Protein AF-A0A7W2EBP7-F1 (afdb_monomer)

Radius of gyration: 32.34 Å; Cα contacts (8 Å, |Δi|>4): 470; chains: 1; bounding box: 89×53×79 Å

Foldseek 3Di:
DCQVVPDDPCQLPPQPVFQNRPDDFDDDDDPQDDPVRLLVVQVVVCVGRVHGDDSVVDDDDDDDDLVRLLVVLCVVLNADDEDDADALVLLLVLLVQLVPDPPPDDSLVSLLQSCCCRVLVHDDPDDLSSSSNSCSRYLQNVQQVQLVPDDAALDDDPPDPGHHSLRSRDDPVSCVSNDSVSSSSSVVSVLSNQQVSLVVLCVVPPPVSVSGDHDDDDDDDDDLQQKKAWQFAWPVRDGIDGVPVPPPDDPTPTQIAGKDADPPPRFIFGKWFDDPPDQAIDRDNVVSVVCVPPPVPTIWTWTACQVVVVVCVVVVHDQQVPQDPVNFKGWWKQQQVRRHIGNDDDDPVCVVRSRIGITITTDD

pLDDT: mean 87.57, std 9.81, range [51.44, 98.38]

Secondary structure (DSSP, 8-state):
-GGGTTSPTTSSGGGTTSTTTT-------SS--SGGGHHHHHHHHHHHHSSPPPGGG--------HHHHHHHHHHHH---PPPPPP-HHHHHHHHHHHHT--S---HHHHHHHHIIIIIS-PPTT--HHHHHHHHHH-HHHHHHHHHTTS---SSPPTT--PPPHHHHHS-HHHHHHH-HHHHHHHHHHHHHHHHHHHHHHHHHHGGGGGGSPP---------GGGEEEESSPPTT---EEEGGG---SS-----EEEEEE-TTT--EEEEEEEPTTSSPEE--HHHHHHHHHH-TTSEEEEEE-HHHHHHHHHHT--GGGGS-TTS-EEEEEEETTTTEEESSPPPHHHHHTTSEEEEEEE--

Structure (mmCIF, N/CA/C/O backbone):
data_AF-A0A7W2EBP7-F1
#
_entry.id   AF-A0A7W2EBP7-F1
#
loop_
_atom_site.group_PDB
_atom_site.id
_atom_site.type_symbol
_atom_site.label_atom_id
_atom_site.label_alt_id
_atom_site.label_comp_id
_atom_site.label_asym_id
_atom_site.label_entity_id
_atom_site.label_seq_id
_atom_site.pdbx_PDB_ins_code
_atom_site.Cartn_x
_atom_site.Cartn_y
_atom_site.Cartn_z
_atom_site.occupancy
_atom_site.B_iso_or_equiv
_atom_site.auth_seq_id
_atom_site.auth_comp_id
_atom_site.auth_asym_id
_atom_site.auth_atom_id
_atom_site.pdbx_PDB_model_num
ATOM 1 N N . MET A 1 1 ? -39.316 26.696 -12.195 1.00 57.69 1 MET A N 1
ATOM 2 C CA . MET A 1 1 ? -38.253 25.700 -12.455 1.00 57.69 1 MET A CA 1
ATOM 3 C C . MET A 1 1 ? -38.598 24.991 -13.765 1.00 57.69 1 MET A C 1
ATOM 5 O O . MET A 1 1 ? -39.576 24.255 -13.795 1.00 57.69 1 MET A O 1
ATOM 9 N N . LYS A 1 2 ? -37.880 25.285 -14.861 1.00 60.81 2 LYS A N 1
ATOM 10 C CA . LYS A 1 2 ? -38.261 24.925 -16.251 1.00 60.81 2 LYS A CA 1
ATOM 11 C C . LYS A 1 2 ? -38.469 23.422 -16.504 1.00 60.81 2 LYS A C 1
ATOM 13 O O . LYS A 1 2 ? -39.174 23.045 -17.428 1.00 60.81 2 LYS A O 1
ATOM 18 N N . LEU A 1 3 ? -37.898 22.555 -15.667 1.00 64.94 3 LEU A N 1
ATOM 19 C CA . LEU A 1 3 ? -38.011 21.099 -15.799 1.00 64.94 3 LEU A CA 1
ATOM 20 C C . LEU A 1 3 ? -39.445 20.560 -15.681 1.00 64.94 3 LEU A C 1
ATOM 22 O O . LEU A 1 3 ? -39.726 19.545 -16.308 1.00 64.94 3 LEU A O 1
ATOM 26 N N . LYS A 1 4 ? -40.344 21.216 -14.926 1.00 71.81 4 LYS A N 1
ATOM 27 C CA . LYS A 1 4 ? -41.752 20.785 -14.790 1.00 71.81 4 LYS A CA 1
ATOM 28 C C . LYS A 1 4 ? -42.586 21.060 -16.043 1.00 71.81 4 LYS A C 1
ATOM 30 O O . LYS A 1 4 ? -43.495 20.297 -16.340 1.00 71.81 4 LYS A O 1
ATOM 35 N N . GLU A 1 5 ? -42.266 22.128 -16.771 1.00 73.88 5 GLU A N 1
ATOM 36 C CA . GLU A 1 5 ? -43.008 22.584 -17.959 1.00 73.88 5 GLU A CA 1
ATOM 37 C C . GLU A 1 5 ? -42.828 21.647 -19.163 1.00 73.88 5 GLU A C 1
ATOM 39 O O . GLU A 1 5 ? -43.633 21.667 -20.088 1.00 73.88 5 GLU A O 1
ATOM 44 N N . HIS A 1 6 ? -41.793 20.803 -19.141 1.00 78.19 6 HIS A N 1
ATOM 45 C CA . HIS A 1 6 ? -41.484 19.840 -20.200 1.00 78.19 6 HIS A CA 1
ATOM 46 C C . HIS A 1 6 ? -41.909 18.399 -19.869 1.00 78.19 6 HIS A C 1
ATOM 48 O O . HIS A 1 6 ? -41.569 17.484 -20.617 1.00 78.19 6 HIS A O 1
ATOM 54 N N . GLN A 1 7 ? -42.622 18.173 -18.758 1.00 77.12 7 GLN A N 1
ATOM 55 C CA . GLN A 1 7 ? -43.068 16.831 -18.367 1.00 77.12 7 GLN A CA 1
ATOM 56 C C . GLN A 1 7 ? -44.442 16.487 -18.969 1.00 77.12 7 GLN A C 1
ATOM 58 O O . GLN A 1 7 ? -45.288 17.375 -19.089 1.00 77.12 7 GLN A O 1
ATOM 63 N N . PRO A 1 8 ? -44.706 15.209 -19.305 1.00 82.12 8 PRO A N 1
ATOM 64 C CA . PRO A 1 8 ? -46.024 14.758 -19.754 1.00 82.12 8 PRO A CA 1
ATOM 65 C C . PRO A 1 8 ? -47.133 15.034 -18.727 1.00 82.12 8 PRO A C 1
ATOM 67 O O . PRO A 1 8 ? -46.899 15.038 -17.515 1.00 82.12 8 PRO A O 1
ATOM 70 N N . GLU A 1 9 ? -48.367 15.197 -19.204 1.00 80.00 9 GLU A N 1
ATOM 71 C CA . GLU A 1 9 ? -49.539 15.348 -18.338 1.00 80.00 9 GLU A CA 1
ATOM 72 C C . GLU A 1 9 ? -49.688 14.132 -17.402 1.00 80.00 9 GLU A C 1
ATOM 74 O O . GLU A 1 9 ? -49.539 12.983 -17.814 1.00 80.00 9 GLU A O 1
ATOM 79 N N . GLY A 1 10 ? -49.919 14.383 -16.109 1.00 78.19 10 GLY A N 1
ATOM 80 C CA . GLY A 1 10 ? -50.010 13.337 -15.082 1.00 78.19 10 GLY A CA 1
ATOM 81 C C . GLY A 1 10 ? -48.669 12.794 -14.564 1.00 78.19 10 GLY A C 1
ATOM 82 O O . GLY A 1 10 ? -48.667 12.060 -13.576 1.00 78.19 10 GLY A O 1
ATOM 83 N N . PHE A 1 11 ? -47.527 13.188 -15.143 1.00 79.06 11 PHE A N 1
ATOM 84 C CA . PHE A 1 11 ? -46.209 12.685 -14.732 1.00 79.06 11 PHE A CA 1
ATOM 85 C C . PHE A 1 11 ? -45.852 13.029 -13.281 1.00 79.06 11 PHE A C 1
ATOM 87 O O . PHE A 1 11 ? -45.251 12.216 -12.591 1.00 79.06 11 PHE A O 1
ATOM 94 N N . LEU A 1 12 ? -46.225 14.209 -12.779 1.00 79.69 12 LEU A N 1
ATOM 95 C CA . LEU A 1 12 ? -45.849 14.637 -11.425 1.00 79.69 12 LEU A CA 1
ATOM 96 C C . LEU A 1 12 ? -46.583 13.848 -10.324 1.00 79.69 12 LEU A C 1
ATOM 98 O O . LEU A 1 12 ? -45.976 13.528 -9.303 1.00 79.69 12 LEU A O 1
ATOM 102 N N . GLY A 1 13 ? -47.848 13.471 -10.547 1.00 85.12 13 GLY A N 1
ATOM 103 C CA . GLY A 1 13 ? -48.671 12.732 -9.581 1.00 85.12 13 GLY A CA 1
ATOM 104 C C . GLY A 1 13 ? -48.659 13.355 -8.179 1.00 85.12 13 GLY A C 1
ATOM 105 O O . GLY A 1 13 ? -48.837 14.561 -8.027 1.00 85.12 13 GLY A O 1
ATOM 106 N N . GLU A 1 14 ? -48.404 12.528 -7.163 1.00 86.19 14 GLU A N 1
ATOM 107 C CA . GLU A 1 14 ? -48.301 12.941 -5.753 1.00 86.19 14 GLU A CA 1
ATOM 108 C C . GLU A 1 14 ? -47.118 13.879 -5.448 1.00 86.19 14 GLU A C 1
ATOM 110 O O . GLU A 1 14 ? -47.129 14.573 -4.439 1.00 86.19 14 GLU A O 1
ATOM 115 N N . TYR A 1 15 ? -46.129 13.972 -6.342 1.00 83.31 15 TYR A N 1
ATOM 116 C CA . TYR A 1 15 ? -44.916 14.771 -6.146 1.00 83.31 15 TYR A CA 1
ATOM 117 C C . TYR A 1 15 ? -45.018 16.182 -6.741 1.00 83.31 15 TYR A C 1
ATOM 119 O O . TYR A 1 15 ? -44.012 16.878 -6.878 1.00 83.31 15 TYR A O 1
ATOM 127 N N . ALA A 1 16 ? -46.215 16.633 -7.131 1.00 81.44 16 ALA A N 1
ATOM 128 C CA . ALA A 1 16 ? -46.415 17.946 -7.751 1.00 81.44 16 ALA A CA 1
ATOM 129 C C . ALA A 1 16 ? -45.916 19.118 -6.881 1.00 81.44 16 ALA A C 1
ATOM 131 O O . ALA A 1 16 ? -45.430 20.120 -7.425 1.00 81.44 16 ALA A O 1
ATOM 132 N N . SER A 1 17 ? -45.983 18.968 -5.553 1.00 83.19 17 SER A N 1
ATOM 133 C CA . SER A 1 17 ? -45.482 19.929 -4.563 1.00 83.19 17 SER A CA 1
ATOM 134 C C . SER A 1 17 ? -43.957 20.009 -4.493 1.00 83.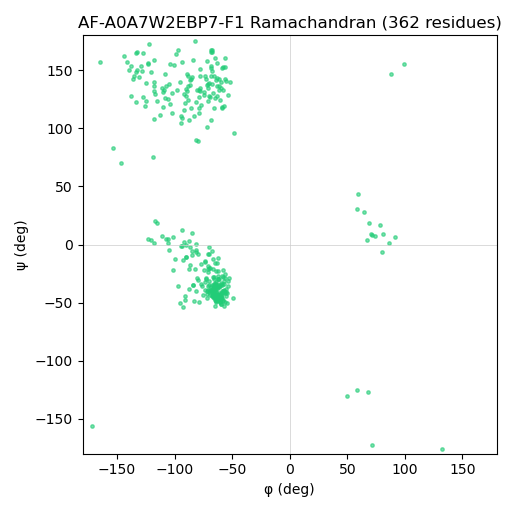19 17 SER A C 1
ATOM 136 O O . SER A 1 17 ? -43.437 21.053 -4.114 1.00 83.19 17 SER A O 1
ATOM 138 N N . ASN A 1 18 ? -43.230 18.965 -4.901 1.00 83.12 18 ASN A N 1
ATOM 139 C CA . ASN A 1 18 ? -41.769 18.935 -4.813 1.00 83.12 18 ASN A CA 1
ATOM 140 C C . ASN A 1 18 ? -41.152 19.868 -5.863 1.00 83.12 18 ASN A C 1
ATOM 142 O O . ASN A 1 18 ? -41.650 19.890 -6.995 1.00 83.12 18 ASN A O 1
ATOM 146 N N . PRO A 1 19 ? -40.056 20.593 -5.577 1.00 82.50 19 PRO A N 1
ATOM 147 C CA . PRO A 1 19 ? -39.441 21.524 -6.531 1.00 82.50 19 PRO A CA 1
ATOM 148 C C . PRO A 1 19 ? -39.116 20.893 -7.896 1.00 82.50 19 PRO A C 1
ATOM 150 O O . PRO A 1 19 ? -39.331 21.517 -8.935 1.00 82.50 19 PRO A O 1
ATOM 153 N N . LEU A 1 20 ? -38.716 19.618 -7.900 1.00 81.56 20 LEU A N 1
ATOM 154 C CA . LEU A 1 20 ? -38.335 18.840 -9.084 1.00 81.56 20 LEU A CA 1
ATOM 155 C C . LEU A 1 20 ? -39.353 17.771 -9.513 1.00 81.56 20 LEU A C 1
ATOM 157 O O . LEU A 1 20 ? -39.113 17.018 -10.459 1.00 81.56 20 LEU A O 1
ATOM 161 N N . GLY A 1 21 ? -40.518 17.703 -8.864 1.00 84.81 21 GLY A N 1
ATOM 162 C CA . GLY A 1 21 ? -41.494 16.659 -9.159 1.00 84.81 21 GLY A CA 1
ATOM 163 C C . GLY A 1 21 ? -41.001 15.273 -8.746 1.00 84.81 21 GLY A C 1
ATOM 164 O O . GLY A 1 21 ? -40.588 15.072 -7.609 1.00 84.81 21 GLY A O 1
ATOM 165 N N . ARG A 1 22 ? -41.031 14.326 -9.692 1.00 83.81 22 ARG A N 1
ATOM 166 C CA . ARG A 1 22 ? -40.538 12.946 -9.515 1.00 83.81 22 ARG A CA 1
ATOM 167 C C . ARG A 1 22 ? -39.023 12.789 -9.639 1.00 83.81 22 ARG A C 1
ATOM 169 O O . ARG A 1 22 ? -38.516 11.688 -9.449 1.00 83.81 22 ARG A O 1
ATOM 176 N N . VAL A 1 23 ? -38.311 13.837 -10.043 1.00 83.50 23 VAL A N 1
ATOM 177 C CA . VAL A 1 23 ? -36.869 13.753 -10.281 1.00 83.50 23 VAL A CA 1
ATOM 178 C C . VAL A 1 23 ? -36.131 13.877 -8.951 1.00 83.50 23 VAL A C 1
ATOM 180 O O . VAL A 1 23 ? -36.267 14.887 -8.267 1.00 83.50 23 VAL A O 1
ATOM 183 N N . THR A 1 24 ? -35.317 12.873 -8.626 1.00 84.38 24 THR A N 1
ATOM 184 C CA . THR A 1 24 ? -34.360 12.918 -7.512 1.00 84.38 24 THR A CA 1
ATOM 185 C C . THR A 1 24 ? -33.006 13.365 -8.060 1.00 84.38 24 THR A C 1
ATOM 187 O O . THR A 1 24 ? -32.354 12.574 -8.748 1.00 84.38 24 THR A O 1
ATOM 190 N N . PRO A 1 25 ? -32.576 14.617 -7.835 1.00 84.06 25 PRO A N 1
ATOM 191 C CA . PRO A 1 25 ? -31.279 15.060 -8.312 1.00 84.06 25 PRO A CA 1
ATOM 192 C C . PRO A 1 25 ? -30.173 14.441 -7.448 1.00 84.06 25 PRO A C 1
ATOM 194 O O . PRO A 1 25 ? -30.323 14.263 -6.240 1.00 84.06 25 PRO A O 1
ATOM 197 N N . VAL A 1 26 ? -29.048 14.128 -8.081 1.00 85.44 26 VAL A N 1
ATOM 198 C CA . VAL A 1 26 ? -27.822 13.691 -7.411 1.00 85.44 26 VAL A CA 1
ATOM 199 C C . VAL A 1 26 ? -26.705 14.589 -7.916 1.00 85.44 26 VAL A C 1
ATOM 201 O O . VAL A 1 26 ? -26.533 14.742 -9.125 1.00 85.44 26 VAL A O 1
ATOM 204 N N . ALA A 1 27 ? -25.969 15.203 -6.996 1.00 82.06 27 ALA A N 1
ATOM 205 C CA . ALA A 1 27 ? -24.817 16.032 -7.309 1.00 82.06 27 ALA A CA 1
ATOM 206 C C . ALA A 1 27 ? -23.681 15.703 -6.342 1.00 82.06 27 ALA A C 1
ATOM 208 O O . ALA A 1 27 ? -23.909 15.461 -5.159 1.00 82.06 27 ALA A O 1
ATOM 209 N N . THR A 1 28 ? -22.458 15.708 -6.856 1.00 82.38 28 THR A N 1
ATOM 210 C CA . THR A 1 28 ? -21.231 15.549 -6.075 1.00 82.38 28 THR A CA 1
ATOM 211 C C . THR A 1 28 ? -20.411 16.813 -6.219 1.00 82.38 28 THR A C 1
ATOM 213 O O . THR A 1 28 ? -20.255 17.315 -7.335 1.00 82.38 28 THR A O 1
ATOM 216 N N . PHE A 1 29 ? -19.857 17.307 -5.121 1.00 72.88 29 PHE A N 1
ATOM 217 C CA . PHE A 1 29 ? -18.979 18.461 -5.152 1.00 72.88 29 PHE A CA 1
ATOM 218 C C . PHE A 1 29 ? -17.652 18.114 -4.479 1.00 72.88 29 PHE A C 1
ATOM 220 O O . PHE A 1 29 ? -17.634 17.754 -3.309 1.00 72.88 29 PHE A O 1
ATOM 227 N N . ALA A 1 30 ? -16.552 18.193 -5.230 1.00 64.75 30 ALA A N 1
ATOM 228 C CA . ALA A 1 30 ? -15.234 17.748 -4.770 1.00 64.75 30 ALA A CA 1
ATOM 229 C C . ALA A 1 30 ? -14.382 18.860 -4.127 1.00 64.75 30 ALA A C 1
ATOM 231 O O . ALA A 1 30 ? -13.360 18.559 -3.524 1.00 64.75 30 ALA A O 1
ATOM 232 N N . THR A 1 31 ? -14.756 20.139 -4.266 1.00 65.00 31 THR A N 1
ATOM 233 C CA . THR A 1 31 ? -13.875 21.281 -3.933 1.00 65.00 31 THR A CA 1
ATOM 234 C C . THR A 1 31 ? -14.416 22.247 -2.855 1.00 65.00 31 THR A C 1
ATOM 236 O O . THR A 1 31 ? -13.804 23.279 -2.611 1.00 65.00 31 THR A O 1
ATOM 239 N N . LEU A 1 32 ? -15.578 21.958 -2.246 1.00 67.19 32 LEU A N 1
ATOM 240 C CA . LEU A 1 32 ? -16.318 22.786 -1.268 1.00 67.19 32 LEU A CA 1
ATOM 241 C C . LEU A 1 32 ? -16.340 21.895 -0.035 1.00 67.19 32 LEU A C 1
ATOM 243 O O . LEU A 1 32 ? -17.295 21.162 0.210 1.00 67.19 32 LEU A O 1
ATOM 247 N N . GLY A 1 33 ? -15.197 21.829 0.631 1.00 53.31 33 GLY A N 1
ATOM 248 C CA . GLY A 1 33 ? -14.922 20.847 1.667 1.00 53.31 33 GLY A CA 1
ATOM 249 C C . GLY A 1 33 ? -13.899 21.419 2.628 1.00 53.31 33 GLY A C 1
ATOM 250 O O . GLY A 1 33 ? -12.705 21.192 2.482 1.00 53.31 33 GLY A O 1
ATOM 251 N N . GLY A 1 34 ? -14.388 22.216 3.570 1.00 61.41 34 GLY A N 1
ATOM 252 C CA . GLY A 1 34 ? -13.643 22.796 4.681 1.00 61.41 34 GLY A CA 1
ATOM 253 C C . GLY A 1 34 ? -14.629 23.317 5.726 1.00 61.41 34 GLY A C 1
ATOM 254 O O . GLY A 1 34 ? -15.787 23.590 5.396 1.00 61.41 34 GLY A O 1
ATOM 255 N N . ASP A 1 35 ? -14.203 23.443 6.984 1.00 59.38 35 ASP A N 1
ATOM 256 C CA . ASP A 1 35 ? -15.104 23.822 8.086 1.00 59.38 35 ASP A CA 1
ATOM 257 C C . ASP A 1 35 ? -15.787 25.188 7.886 1.00 59.38 35 ASP A C 1
ATOM 259 O O . ASP A 1 35 ? -16.926 25.373 8.323 1.00 59.38 35 ASP A O 1
ATOM 263 N N . ASP A 1 36 ? -15.151 26.095 7.137 1.00 60.44 36 ASP A N 1
ATOM 264 C CA . ASP A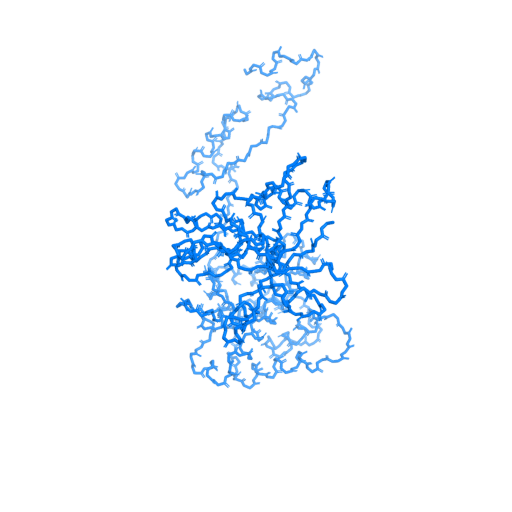 1 36 ? -15.670 27.425 6.791 1.00 60.44 36 ASP A CA 1
ATOM 265 C C . ASP A 1 36 ? -16.660 27.439 5.603 1.00 60.44 36 ASP A C 1
ATOM 267 O O . ASP A 1 36 ? -17.163 28.502 5.235 1.00 60.44 36 ASP A O 1
ATOM 271 N N . ASP A 1 37 ? -16.979 26.285 4.999 1.00 70.81 37 ASP A N 1
ATOM 272 C CA . ASP A 1 37 ? -17.734 26.206 3.733 1.00 70.81 37 ASP A CA 1
ATOM 273 C C . ASP A 1 37 ? -19.154 25.624 3.843 1.00 70.81 37 ASP A C 1
ATOM 275 O O . ASP A 1 37 ? -19.846 25.430 2.840 1.00 70.81 37 ASP A O 1
ATOM 279 N N . ARG A 1 38 ? -19.638 25.392 5.069 1.00 78.50 38 ARG A N 1
ATOM 280 C CA . ARG A 1 38 ? -20.948 24.761 5.340 1.00 78.50 38 ARG A CA 1
ATOM 281 C C . ARG A 1 38 ? -22.116 25.501 4.684 1.00 78.50 38 ARG A C 1
ATOM 283 O O . ARG A 1 38 ? -23.007 24.879 4.111 1.00 78.50 38 ARG A O 1
ATOM 290 N N . SER A 1 39 ? -22.108 26.833 4.730 1.00 83.19 39 SER A N 1
ATOM 291 C CA . SER A 1 39 ? -23.145 27.658 4.098 1.00 83.19 39 SER A CA 1
ATOM 292 C C . SER A 1 39 ? -23.126 27.548 2.573 1.00 83.19 39 SER A C 1
ATOM 294 O O . SER A 1 39 ? -24.192 27.480 1.964 1.00 83.19 39 SER A O 1
ATOM 296 N N . LYS A 1 40 ? -21.940 27.457 1.957 1.00 86.12 40 LYS A N 1
ATOM 297 C CA . LYS A 1 40 ? -21.801 27.309 0.504 1.00 86.12 40 LYS A CA 1
ATOM 298 C C . LYS A 1 40 ? -22.266 25.940 0.020 1.00 86.12 40 LYS A C 1
ATOM 300 O O . LYS A 1 40 ? -22.865 25.855 -1.047 1.00 86.12 40 LYS A O 1
ATOM 305 N N . VAL A 1 41 ? -22.051 24.881 0.805 1.00 87.06 41 VAL A N 1
ATOM 306 C CA . VAL A 1 41 ? -22.585 23.543 0.496 1.00 87.06 41 VAL A CA 1
ATOM 307 C C . VAL A 1 41 ? -24.116 23.552 0.505 1.00 87.06 41 VAL A C 1
ATOM 309 O O . VAL A 1 41 ? -24.731 23.030 -0.423 1.00 87.06 41 VAL A O 1
ATOM 312 N N . LEU A 1 42 ? -24.742 24.183 1.504 1.00 89.31 42 LEU A N 1
ATOM 313 C CA . LEU A 1 42 ? -26.205 24.298 1.579 1.00 89.31 42 LEU A CA 1
ATOM 314 C C . LEU A 1 42 ? -26.778 25.185 0.466 1.00 89.31 42 LEU A C 1
ATOM 316 O O . LEU A 1 42 ? -27.820 24.858 -0.101 1.00 89.31 42 LEU A O 1
ATOM 320 N N . GLU A 1 43 ? -26.097 26.280 0.118 1.00 89.56 43 GLU A N 1
ATOM 321 C CA . GLU A 1 43 ? -26.471 27.132 -1.015 1.00 89.56 43 GLU A CA 1
ATOM 322 C C . GLU A 1 43 ? -26.378 26.359 -2.335 1.00 89.56 43 GLU A C 1
ATOM 324 O O . GLU A 1 43 ? -27.333 26.345 -3.114 1.00 89.56 43 GLU A O 1
ATOM 329 N N . PHE A 1 44 ? -25.270 25.645 -2.555 1.00 89.38 44 PHE A N 1
ATOM 330 C CA . PHE A 1 44 ? -25.083 24.783 -3.717 1.00 89.38 44 PHE A CA 1
ATOM 331 C C . PHE A 1 44 ? -26.173 23.711 -3.792 1.00 89.38 44 PHE A C 1
ATOM 333 O O . PHE A 1 44 ? -26.821 23.582 -4.832 1.00 89.38 44 PHE A O 1
ATOM 340 N N . ALA A 1 45 ? -26.452 23.005 -2.693 1.00 89.88 45 ALA A N 1
ATOM 341 C CA . ALA A 1 45 ? -27.559 22.058 -2.619 1.00 89.88 45 ALA A CA 1
ATOM 342 C C . ALA A 1 45 ? -28.883 22.742 -2.995 1.00 89.88 45 ALA A C 1
ATOM 344 O O . ALA A 1 45 ? -29.623 22.235 -3.836 1.00 89.88 45 ALA A O 1
ATOM 345 N N . GLY A 1 46 ? -29.146 23.948 -2.493 1.00 89.81 46 GLY A N 1
ATOM 346 C CA . GLY A 1 46 ? -30.354 24.681 -2.856 1.00 89.81 46 GLY A CA 1
ATOM 347 C C . GLY A 1 46 ? -30.488 24.976 -4.352 1.00 89.81 46 GLY A C 1
ATOM 348 O O . GLY A 1 46 ? -31.595 24.903 -4.890 1.00 89.81 46 GLY A O 1
ATOM 349 N N . THR A 1 47 ? -29.381 25.203 -5.068 1.00 89.50 47 THR A N 1
ATOM 350 C CA . THR A 1 47 ? -29.413 25.337 -6.539 1.00 89.50 47 THR A CA 1
ATOM 351 C C . THR A 1 47 ? -29.782 24.036 -7.255 1.00 89.50 47 THR A C 1
ATOM 353 O O . THR A 1 47 ? -30.470 24.074 -8.277 1.00 89.50 47 THR A O 1
ATOM 356 N N . ILE A 1 48 ? -29.356 22.890 -6.715 1.00 88.75 48 ILE A N 1
ATOM 357 C CA . ILE A 1 48 ? -29.577 21.563 -7.298 1.00 88.75 48 ILE A CA 1
ATOM 358 C C . ILE A 1 48 ? -31.001 21.074 -7.025 1.00 88.75 48 ILE A C 1
ATOM 360 O O . ILE A 1 48 ? -31.693 20.649 -7.950 1.00 88.75 48 ILE A O 1
ATOM 364 N N . PHE A 1 49 ? -31.444 21.141 -5.769 1.00 87.75 49 PHE A N 1
ATOM 365 C CA . PHE A 1 49 ? -32.741 20.614 -5.340 1.00 87.75 49 PHE A CA 1
ATOM 366 C C . PHE A 1 49 ? -33.881 21.621 -5.518 1.00 87.75 49 PHE A C 1
ATOM 368 O O . PHE A 1 49 ? -35.036 21.215 -5.580 1.00 87.75 49 PHE A O 1
ATOM 375 N N . GLY A 1 50 ? -33.582 22.916 -5.670 1.00 87.12 50 GLY A N 1
ATOM 376 C CA . GLY A 1 50 ? -34.586 23.957 -5.897 1.00 87.12 50 GLY A CA 1
ATOM 377 C C . GLY A 1 50 ? -35.331 24.405 -4.635 1.00 87.12 50 GLY A C 1
ATOM 378 O O . GLY A 1 50 ? -36.387 25.028 -4.753 1.00 87.12 50 GLY A O 1
ATOM 379 N N . GLU A 1 51 ? -34.797 24.105 -3.451 1.00 88.62 51 GLU A N 1
ATOM 380 C CA . GLU A 1 51 ? -35.307 24.545 -2.149 1.00 88.62 51 GLU A CA 1
ATOM 381 C C . GLU A 1 51 ? -34.165 24.885 -1.187 1.00 88.62 51 GLU A C 1
ATOM 383 O O . GLU A 1 51 ? -33.039 24.431 -1.362 1.00 88.62 51 GLU A O 1
ATOM 388 N N . ALA A 1 52 ? -34.436 25.710 -0.178 1.00 90.00 52 ALA A N 1
ATOM 389 C CA . ALA A 1 52 ? -33.424 26.071 0.808 1.00 90.00 52 ALA A CA 1
ATOM 390 C C . ALA A 1 52 ? -33.249 24.949 1.839 1.00 90.00 52 ALA A C 1
ATOM 392 O O . ALA A 1 52 ? -34.230 24.479 2.411 1.00 90.00 52 ALA A O 1
ATOM 393 N N . PHE A 1 53 ? -31.999 24.585 2.126 1.00 90.31 53 PHE A N 1
ATOM 394 C CA . PHE A 1 53 ? -31.672 23.646 3.193 1.00 90.31 53 PHE A CA 1
ATOM 395 C C . PHE A 1 53 ? -31.313 24.377 4.480 1.00 90.31 53 PHE A C 1
ATOM 397 O O . PHE A 1 53 ? -30.614 25.393 4.475 1.00 90.31 53 PHE A O 1
ATOM 404 N N . THR A 1 54 ? -31.782 23.833 5.594 1.00 91.12 54 THR A N 1
ATOM 405 C CA . THR A 1 54 ? -31.425 24.287 6.933 1.00 91.12 54 THR A CA 1
ATOM 406 C C . THR A 1 54 ? -30.108 23.642 7.391 1.00 91.12 54 THR A C 1
ATOM 408 O O . THR A 1 54 ? -29.709 22.606 6.854 1.00 91.12 54 THR A O 1
ATOM 411 N N . PRO A 1 55 ? -29.397 24.224 8.378 1.00 87.25 55 PRO A N 1
ATOM 412 C CA . PRO A 1 55 ? -28.122 23.679 8.852 1.00 87.25 55 PRO A CA 1
ATOM 413 C C . PRO A 1 55 ? -28.176 22.225 9.344 1.00 87.25 55 PRO A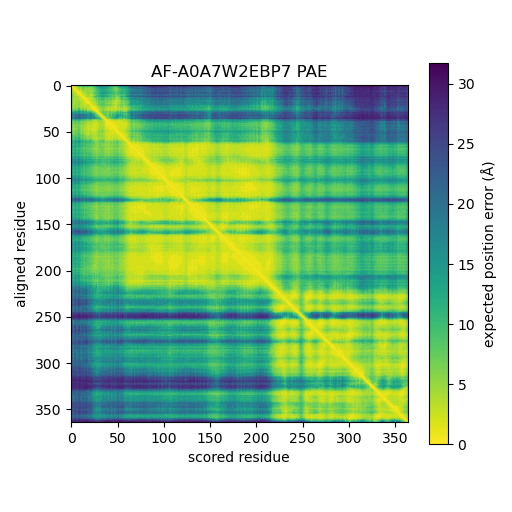 C 1
ATOM 415 O O . PRO A 1 55 ? -27.184 21.512 9.240 1.00 87.25 55 PRO A O 1
ATOM 418 N N . ASP A 1 56 ? -29.321 21.773 9.853 1.00 88.38 56 ASP A N 1
ATOM 419 C CA . ASP A 1 56 ? -29.571 20.400 10.309 1.00 88.38 56 ASP A CA 1
ATOM 420 C C . ASP A 1 56 ? -29.720 19.381 9.170 1.00 88.38 56 ASP A C 1
ATOM 422 O O . ASP A 1 56 ? -29.614 18.182 9.414 1.00 88.38 56 ASP A O 1
ATOM 426 N N . ALA A 1 57 ? -29.896 19.829 7.923 1.00 88.94 57 ALA A N 1
ATOM 427 C CA . ALA A 1 57 ? -29.853 18.942 6.763 1.00 88.94 57 ALA A CA 1
ATOM 428 C C . ALA A 1 57 ? -28.425 18.482 6.419 1.00 88.94 57 ALA A C 1
ATOM 430 O O . ALA A 1 57 ? -28.244 17.536 5.650 1.00 88.94 57 ALA A O 1
ATOM 431 N N . MET A 1 58 ? -27.404 19.148 6.970 1.00 85.38 58 MET A N 1
ATOM 432 C CA . MET A 1 58 ? -26.012 18.787 6.747 1.00 85.38 58 MET A CA 1
ATOM 433 C C . MET A 1 58 ? -25.596 17.666 7.698 1.00 85.38 58 MET A C 1
ATOM 435 O O . MET A 1 58 ? -25.422 17.874 8.899 1.00 85.38 58 MET A O 1
ATOM 439 N N . VAL A 1 59 ? -25.364 16.481 7.142 1.00 85.44 59 VAL A N 1
ATOM 440 C CA . VAL A 1 59 ? -24.693 15.393 7.856 1.00 85.44 59 VAL A CA 1
ATOM 441 C C . VAL A 1 59 ? -23.192 15.562 7.654 1.00 85.44 59 VAL A C 1
ATOM 443 O O . VAL A 1 59 ? -22.694 15.368 6.548 1.00 85.44 59 VAL A O 1
ATOM 446 N N . SER A 1 60 ? -22.484 15.980 8.703 1.00 81.44 60 SER A N 1
ATOM 447 C CA . SER A 1 60 ? -21.024 16.089 8.692 1.00 81.44 60 SER A CA 1
ATOM 448 C C . SER A 1 60 ? -20.368 14.862 9.314 1.00 81.44 60 SER A C 1
ATOM 450 O O . SER A 1 60 ? -21.002 14.064 10.007 1.00 81.44 60 SER A O 1
ATOM 452 N N . GLU A 1 61 ? -19.063 14.755 9.120 1.00 83.06 61 GLU A N 1
ATOM 453 C CA . GLU A 1 61 ? -18.239 13.810 9.858 1.00 83.06 61 GLU A CA 1
ATOM 454 C C . GLU A 1 61 ? -17.960 14.350 11.268 1.00 83.06 61 GLU A C 1
ATOM 456 O O . GLU A 1 61 ? -17.955 15.564 11.505 1.00 83.06 61 GLU A O 1
ATOM 461 N N . LYS A 1 62 ? -17.769 13.439 12.224 1.00 83.50 62 LYS A N 1
ATOM 462 C CA . LYS A 1 62 ? -17.306 13.755 13.576 1.00 83.50 62 LYS A CA 1
ATOM 463 C C . LYS A 1 62 ? -15.979 13.044 13.786 1.00 83.50 62 LYS A C 1
ATOM 465 O O . LYS A 1 62 ? -15.955 11.826 13.942 1.00 83.50 62 LYS A O 1
ATOM 470 N N . THR A 1 63 ? -14.897 13.807 13.817 1.00 87.94 63 THR A N 1
ATOM 471 C CA . THR A 1 63 ? -13.582 13.288 14.195 1.00 87.94 63 THR A CA 1
ATOM 472 C C . THR A 1 63 ? -13.514 13.164 15.709 1.00 87.94 63 THR A C 1
ATOM 474 O O . THR A 1 63 ? -13.890 14.090 16.427 1.00 87.94 63 THR A O 1
ATOM 477 N N . LEU A 1 64 ? -13.049 12.016 16.193 1.00 91.56 64 LEU A N 1
ATOM 478 C CA . LEU A 1 64 ? -12.800 11.779 17.610 1.00 91.56 64 LEU A CA 1
ATOM 479 C C . LEU A 1 64 ? -11.299 11.816 17.860 1.00 91.56 64 LEU A C 1
ATOM 481 O O . LEU A 1 64 ? -10.519 11.239 17.103 1.00 91.56 64 LEU A O 1
ATOM 485 N N . THR A 1 65 ? -10.895 12.447 18.954 1.00 93.56 65 THR A N 1
ATOM 486 C CA . THR A 1 65 ? -9.576 12.186 19.531 1.00 93.56 65 THR A CA 1
ATOM 487 C C . THR A 1 65 ? -9.508 10.741 20.032 1.00 93.56 65 THR A C 1
ATOM 489 O O . THR A 1 65 ? -10.532 10.113 20.304 1.00 93.56 65 THR A O 1
ATOM 492 N N . TYR A 1 66 ? -8.298 10.209 20.220 1.00 94.81 66 TYR A N 1
ATOM 493 C CA . TYR A 1 66 ? -8.119 8.860 20.768 1.00 94.81 66 TYR A CA 1
ATOM 494 C C . TYR A 1 66 ? -8.849 8.666 22.113 1.00 94.81 66 TYR A C 1
ATOM 496 O O . TYR A 1 66 ? -9.508 7.652 22.331 1.00 94.81 66 TYR A O 1
ATOM 504 N N . THR A 1 67 ? -8.801 9.662 23.002 1.00 95.50 67 THR A N 1
ATOM 505 C CA . THR A 1 67 ? -9.485 9.604 24.303 1.00 95.50 67 THR A CA 1
ATOM 506 C C . THR A 1 67 ? -11.006 9.569 24.156 1.00 95.50 67 THR A C 1
ATOM 508 O O . THR A 1 67 ? -11.676 8.809 24.847 1.00 95.50 67 THR A O 1
ATOM 511 N N . GLU A 1 68 ? -11.572 10.360 23.244 1.00 95.94 68 GLU A N 1
ATOM 512 C CA . GLU A 1 68 ? -13.017 10.330 22.983 1.00 95.94 68 GLU A CA 1
ATOM 513 C C . GLU A 1 68 ? -13.446 9.003 22.352 1.00 95.94 68 GLU A C 1
ATOM 515 O O . GLU A 1 68 ? -14.476 8.448 22.730 1.00 95.94 68 GLU A O 1
ATOM 520 N N . TRP A 1 69 ? -12.638 8.473 21.431 1.00 95.94 69 TRP A N 1
ATOM 521 C CA . TRP A 1 69 ? -12.880 7.178 20.807 1.00 95.94 69 TRP A CA 1
ATOM 522 C C . TRP A 1 69 ? -12.847 6.037 21.829 1.00 95.94 69 TRP A C 1
ATOM 524 O O . TRP A 1 69 ? -13.773 5.232 21.874 1.00 95.94 69 TRP A O 1
ATOM 534 N N . THR A 1 70 ? -11.836 5.986 22.699 1.00 96.75 70 THR A N 1
ATOM 535 C CA . THR A 1 70 ? -11.744 4.946 23.741 1.00 96.75 70 THR A CA 1
ATOM 536 C C . THR A 1 70 ? -12.891 5.015 24.747 1.00 96.75 70 THR A C 1
ATOM 538 O O . THR A 1 70 ? -13.397 3.974 25.161 1.00 96.75 70 THR A O 1
ATOM 541 N N . GLU A 1 71 ? -13.370 6.211 25.101 1.00 96.69 71 GLU A N 1
ATOM 542 C CA . GLU A 1 71 ? -14.557 6.369 25.949 1.00 96.69 71 GLU A CA 1
ATOM 543 C C . GLU A 1 71 ? -15.838 5.895 25.235 1.00 96.69 71 GLU A C 1
ATOM 545 O O . GLU A 1 71 ? -16.663 5.213 25.845 1.00 96.69 71 GLU A O 1
ATOM 550 N N . GLU A 1 72 ? -15.992 6.168 23.934 1.00 95.06 72 GLU A N 1
ATOM 551 C CA . GLU A 1 72 ? -17.112 5.646 23.137 1.00 95.06 72 GLU A CA 1
ATOM 552 C C . GLU A 1 72 ? -17.087 4.110 23.043 1.00 95.06 72 GLU A C 1
ATOM 554 O O . GLU A 1 72 ? -18.125 3.453 23.201 1.00 95.06 72 GLU A O 1
ATOM 559 N N . ILE A 1 73 ? -15.904 3.525 22.833 1.00 96.44 73 ILE A N 1
ATOM 560 C CA . ILE A 1 73 ? -15.714 2.073 22.843 1.00 96.44 73 ILE A CA 1
ATOM 561 C C . ILE A 1 73 ? -16.043 1.498 24.220 1.00 96.44 73 ILE A C 1
ATOM 563 O O . ILE A 1 73 ? -16.798 0.531 24.294 1.00 96.44 73 ILE A O 1
ATOM 567 N N . ALA A 1 74 ? -15.586 2.130 25.303 1.00 96.31 74 ALA A N 1
ATOM 568 C CA . ALA A 1 74 ? -15.861 1.675 26.662 1.00 96.31 74 ALA A CA 1
ATOM 569 C C . ALA A 1 74 ? -17.362 1.665 27.001 1.00 96.31 74 ALA A C 1
ATOM 571 O O . ALA A 1 74 ? -17.834 0.770 27.702 1.00 96.31 74 ALA A O 1
ATOM 572 N N . GLN A 1 75 ? -18.120 2.642 26.498 1.00 95.25 75 GLN A N 1
ATOM 573 C CA . GLN A 1 75 ? -19.576 2.707 26.672 1.00 95.25 75 GLN A CA 1
ATOM 574 C C . GLN A 1 75 ? -20.325 1.661 25.842 1.00 95.25 75 GLN A C 1
ATOM 576 O O . GLN A 1 75 ? -21.404 1.229 26.241 1.00 95.25 75 GLN A O 1
ATOM 581 N N . THR A 1 76 ? -19.772 1.272 24.691 1.00 94.19 76 THR A N 1
ATOM 582 C CA . THR A 1 76 ? -20.440 0.376 23.736 1.00 94.19 76 THR A CA 1
ATOM 583 C C . THR A 1 76 ? -20.112 -1.094 23.991 1.00 94.19 76 THR A C 1
ATOM 585 O O . THR A 1 76 ? -21.012 -1.925 23.969 1.00 94.19 76 THR A O 1
ATOM 588 N N . TYR A 1 77 ? -18.839 -1.402 24.243 1.00 94.75 77 TYR A N 1
ATOM 589 C CA . TYR A 1 77 ? -18.288 -2.762 24.295 1.00 94.75 77 TYR A CA 1
ATOM 590 C C . TYR A 1 77 ? -17.713 -3.121 25.678 1.00 94.75 77 TYR A C 1
ATOM 592 O O . TYR A 1 77 ? -17.200 -4.215 25.881 1.00 94.75 77 TYR A O 1
ATOM 600 N N . GLY A 1 78 ? -17.806 -2.208 26.650 1.00 93.94 78 GLY A N 1
ATOM 601 C CA . GLY A 1 78 ? -17.315 -2.408 28.011 1.00 93.94 78 GLY A CA 1
ATOM 602 C C . GLY A 1 78 ? -15.949 -1.773 28.269 1.00 93.94 78 GLY A C 1
ATOM 603 O O . GLY A 1 78 ? -15.147 -1.533 27.369 1.00 93.94 78 GLY A O 1
ATOM 604 N N . ARG A 1 79 ? -15.685 -1.465 29.542 1.00 94.69 79 ARG A N 1
ATOM 605 C CA . ARG A 1 79 ? -14.454 -0.797 29.977 1.00 94.69 79 ARG A CA 1
ATOM 606 C C . ARG A 1 79 ? -13.380 -1.825 30.323 1.00 94.69 79 ARG A C 1
ATOM 608 O O . ARG A 1 79 ? -13.641 -2.745 31.092 1.00 94.69 79 ARG A O 1
ATOM 615 N N . SER A 1 80 ? -12.166 -1.600 29.830 1.00 94.38 80 SER A N 1
ATOM 616 C CA . SER A 1 80 ? -10.972 -2.360 30.203 1.00 94.38 80 SER A CA 1
ATOM 617 C C . SER A 1 80 ? -9.925 -1.463 30.869 1.00 94.38 80 SER A C 1
ATOM 619 O O . SER A 1 80 ? -9.948 -0.238 30.726 1.00 94.38 80 SER A O 1
ATOM 621 N N . THR A 1 81 ? -9.014 -2.070 31.624 1.00 92.25 81 THR A N 1
ATOM 622 C CA . THR A 1 81 ? -7.827 -1.403 32.166 1.00 92.25 81 THR A CA 1
ATOM 623 C C . THR A 1 81 ? -6.698 -1.443 31.148 1.00 92.25 81 THR A C 1
ATOM 625 O O . THR A 1 81 ? -6.450 -2.494 30.565 1.00 92.25 81 THR A O 1
ATOM 628 N N . THR A 1 82 ? -5.976 -0.335 30.981 1.00 91.44 82 THR A N 1
ATOM 629 C CA . THR A 1 82 ? -4.785 -0.268 30.123 1.00 91.44 82 THR A CA 1
ATOM 630 C C . THR A 1 82 ? -3.723 -1.280 30.578 1.00 91.44 82 THR A C 1
ATOM 632 O O . THR A 1 82 ? -3.237 -1.160 31.708 1.00 91.44 82 THR A O 1
ATOM 635 N N . PRO A 1 83 ? -3.353 -2.258 29.731 1.00 91.31 83 PRO A N 1
ATOM 636 C CA . PRO A 1 83 ? -2.273 -3.195 30.024 1.00 91.31 83 PRO A CA 1
ATOM 637 C C . PRO A 1 83 ? -0.901 -2.512 30.036 1.00 91.31 83 PRO A C 1
ATOM 639 O O . PRO A 1 83 ? -0.740 -1.388 29.553 1.00 91.31 83 PRO A O 1
ATOM 642 N N . LEU A 1 84 ? 0.102 -3.206 30.576 1.00 90.56 84 LEU A N 1
ATOM 643 C CA . LEU A 1 84 ? 1.494 -2.782 30.439 1.00 90.56 84 LEU A CA 1
ATOM 644 C C . LEU A 1 84 ? 1.945 -2.918 28.974 1.00 90.56 84 LEU A C 1
ATOM 646 O O . LEU A 1 84 ? 1.438 -3.785 28.264 1.00 90.56 84 LEU A O 1
ATOM 650 N N . PRO A 1 85 ? 2.871 -2.065 28.502 1.00 91.12 85 PRO A N 1
ATOM 651 C CA . PRO A 1 85 ? 3.456 -2.244 27.180 1.00 91.12 85 PRO A CA 1
ATOM 652 C C . PRO A 1 85 ? 4.247 -3.562 27.130 1.00 91.12 85 PRO A C 1
ATOM 654 O O . PRO A 1 85 ? 4.917 -3.878 28.118 1.00 91.12 85 PRO A O 1
ATOM 657 N N . PRO A 1 86 ? 4.197 -4.296 26.004 1.00 94.88 86 PRO A N 1
ATOM 658 C CA . PRO A 1 86 ? 4.937 -5.540 25.861 1.00 94.88 86 PRO A CA 1
ATOM 659 C C . PRO A 1 86 ? 6.446 -5.286 25.816 1.00 94.88 86 PRO A C 1
ATOM 661 O O . PRO A 1 86 ? 6.898 -4.225 25.363 1.00 94.88 86 PRO A O 1
ATOM 664 N N . ASP A 1 87 ? 7.228 -6.263 26.259 1.00 95.50 87 ASP A N 1
ATOM 665 C CA . ASP A 1 87 ? 8.678 -6.253 26.109 1.00 95.50 87 ASP A CA 1
ATOM 666 C C . ASP A 1 87 ? 9.137 -6.748 24.721 1.00 95.50 87 ASP A C 1
ATOM 668 O O . ASP A 1 87 ? 8.349 -7.137 23.857 1.00 95.50 87 ASP A O 1
ATOM 672 N N . ILE A 1 88 ? 10.446 -6.668 24.465 1.00 96.31 88 ILE A N 1
ATOM 673 C CA . ILE A 1 88 ? 11.028 -7.020 23.160 1.00 96.31 88 ILE A CA 1
ATOM 674 C C . ILE A 1 88 ? 10.870 -8.517 22.851 1.00 96.31 88 ILE A C 1
ATOM 676 O O . ILE A 1 88 ? 10.718 -8.876 21.681 1.00 96.31 88 ILE A O 1
ATOM 680 N N . ASP A 1 89 ? 10.922 -9.380 23.865 1.00 97.19 89 ASP A N 1
ATOM 681 C CA . ASP A 1 89 ? 10.819 -10.825 23.680 1.00 97.19 89 ASP A CA 1
ATOM 682 C C . ASP A 1 89 ? 9.361 -11.237 23.441 1.00 97.19 89 ASP A C 1
ATOM 684 O O . ASP A 1 89 ? 9.116 -12.106 22.607 1.00 97.19 89 ASP A O 1
ATOM 688 N N . GLU A 1 90 ? 8.394 -10.556 24.060 1.00 97.19 90 GLU A N 1
ATOM 689 C CA . GLU A 1 90 ? 6.964 -10.695 23.756 1.00 97.19 90 GLU A CA 1
ATOM 690 C C . GLU A 1 90 ? 6.649 -10.266 22.316 1.00 97.19 90 GLU A C 1
ATOM 692 O O . GLU A 1 90 ? 6.005 -11.008 21.573 1.00 97.19 90 GLU A O 1
ATOM 697 N N . LEU A 1 91 ? 7.152 -9.103 21.877 1.00 97.81 91 LEU A N 1
ATOM 698 C CA . LEU A 1 91 ? 6.968 -8.631 20.498 1.00 97.81 91 LEU A CA 1
ATOM 699 C C . LEU A 1 91 ? 7.545 -9.617 19.473 1.00 97.81 91 LEU A C 1
ATOM 701 O O . LEU A 1 91 ? 6.899 -9.905 18.464 1.00 97.81 91 LEU A O 1
ATOM 705 N N . ARG A 1 92 ? 8.749 -10.145 19.729 1.00 98.12 92 ARG A N 1
ATOM 706 C CA . ARG A 1 92 ? 9.382 -11.147 18.862 1.00 98.12 92 ARG A CA 1
ATOM 707 C C . ARG A 1 92 ? 8.610 -12.465 18.879 1.00 9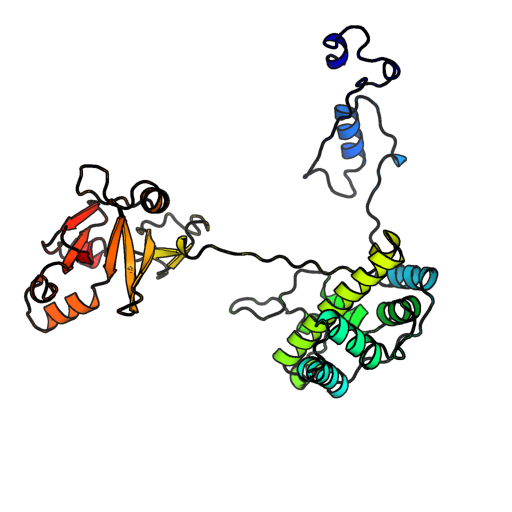8.12 92 ARG A C 1
ATOM 709 O O . ARG A 1 92 ? 8.320 -13.002 17.816 1.00 98.12 92 ARG A O 1
ATOM 716 N N . GLY A 1 93 ? 8.217 -12.933 20.062 1.00 98.31 93 GLY A N 1
ATOM 717 C CA . GLY A 1 93 ? 7.455 -14.166 20.238 1.00 98.31 93 GLY A CA 1
ATOM 718 C C . GLY A 1 93 ? 6.119 -14.156 19.493 1.00 98.31 93 GLY A C 1
ATOM 719 O O . GLY A 1 93 ? 5.733 -15.180 18.937 1.00 98.31 93 GLY A O 1
ATOM 720 N N . ILE A 1 94 ? 5.456 -12.999 19.399 1.00 98.38 94 ILE A N 1
ATOM 721 C CA . ILE A 1 94 ? 4.233 -12.836 18.598 1.00 98.38 94 ILE A CA 1
ATOM 722 C C . ILE A 1 94 ? 4.507 -13.057 17.105 1.00 98.38 94 ILE A C 1
ATOM 724 O O . ILE A 1 94 ? 3.731 -13.746 16.444 1.00 98.38 94 I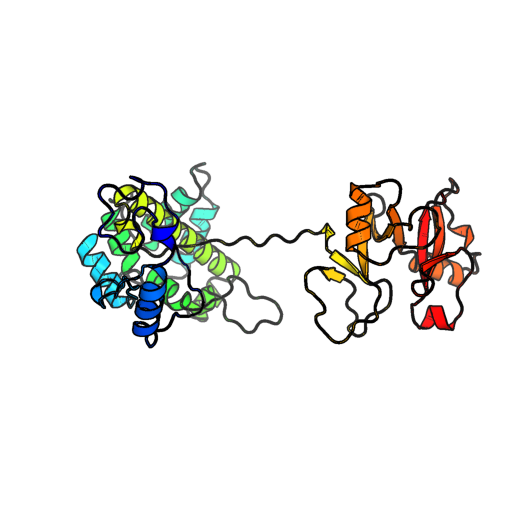LE A O 1
ATOM 728 N N . VAL A 1 95 ? 5.590 -12.488 16.565 1.00 98.38 95 VAL A N 1
ATOM 729 C CA . VAL A 1 95 ? 5.966 -12.680 15.151 1.00 98.38 95 VAL A CA 1
ATOM 730 C C . VAL A 1 95 ? 6.324 -14.141 14.893 1.00 98.38 95 VAL A C 1
ATOM 732 O O . VAL A 1 95 ? 5.784 -14.744 13.966 1.00 98.38 95 VAL A O 1
ATOM 735 N N . ASP A 1 96 ? 7.161 -14.728 15.749 1.00 98.25 96 ASP A N 1
ATOM 736 C CA . ASP A 1 96 ? 7.577 -16.128 15.636 1.00 98.25 96 ASP A CA 1
ATOM 737 C C . ASP A 1 96 ? 6.363 -17.070 15.700 1.00 98.25 96 ASP A C 1
ATOM 739 O O . ASP A 1 96 ? 6.234 -17.970 14.877 1.00 98.25 96 ASP A O 1
ATOM 743 N N . ALA A 1 97 ? 5.402 -16.814 16.595 1.00 98.06 97 ALA A N 1
ATOM 744 C CA . ALA A 1 97 ? 4.180 -17.611 16.704 1.00 98.06 97 ALA A CA 1
ATOM 745 C C . ALA A 1 97 ? 3.313 -17.570 15.434 1.00 98.06 97 ALA A C 1
ATOM 747 O O . ALA A 1 97 ? 2.672 -18.569 15.106 1.00 98.06 97 ALA A O 1
ATOM 748 N N . VAL A 1 98 ? 3.272 -16.436 14.723 1.00 97.62 98 VAL A N 1
ATOM 749 C CA . VAL A 1 98 ? 2.550 -16.333 13.444 1.00 97.62 98 VAL A CA 1
ATOM 750 C C . VAL A 1 98 ? 3.286 -17.105 12.350 1.00 97.62 98 VAL A C 1
ATOM 752 O O . VAL A 1 98 ? 2.646 -17.805 11.566 1.00 97.62 98 VAL A O 1
ATOM 755 N N . VAL A 1 99 ? 4.615 -16.991 12.298 1.00 96.62 99 VAL A N 1
ATOM 756 C CA . VAL A 1 99 ? 5.464 -17.674 11.307 1.00 96.62 99 VAL A CA 1
ATOM 757 C C . VAL A 1 99 ? 5.444 -19.193 11.494 1.00 96.62 99 VAL A C 1
ATOM 759 O O . VAL A 1 99 ? 5.386 -19.933 10.511 1.00 96.62 99 VAL A O 1
ATOM 762 N N . ASP A 1 100 ? 5.457 -19.656 12.742 1.00 97.19 100 ASP A N 1
ATOM 763 C CA . ASP A 1 100 ? 5.504 -21.074 13.098 1.00 97.19 100 ASP A CA 1
ATOM 764 C C . ASP A 1 100 ? 4.128 -21.768 13.030 1.00 97.19 100 ASP A C 1
ATOM 766 O O . ASP A 1 100 ? 4.042 -22.997 13.170 1.00 97.19 100 ASP A O 1
ATOM 770 N N . ASP A 1 101 ? 3.034 -21.027 12.800 1.00 96.25 101 ASP A N 1
ATOM 771 C CA . ASP A 1 101 ? 1.710 -21.632 12.662 1.00 96.25 101 ASP A CA 1
ATOM 772 C C . ASP A 1 101 ? 1.635 -22.511 11.406 1.00 96.25 101 ASP A C 1
ATOM 774 O O . ASP A 1 101 ? 1.735 -22.075 10.259 1.00 96.25 101 ASP A O 1
ATOM 778 N N . THR A 1 102 ? 1.397 -23.797 11.645 1.00 95.81 102 THR A N 1
ATOM 779 C CA . THR A 1 102 ? 1.202 -24.822 10.611 1.00 95.81 102 THR A CA 1
ATOM 780 C C . THR A 1 102 ? -0.199 -25.428 10.683 1.00 95.81 102 THR A C 1
ATOM 782 O O . THR A 1 102 ? -0.448 -26.520 10.171 1.00 95.81 102 THR A O 1
ATOM 785 N N . SER A 1 103 ? -1.141 -24.720 11.320 1.00 94.31 103 SER A N 1
ATOM 786 C CA . SER A 1 103 ? -2.487 -25.223 11.611 1.00 94.31 103 SER A CA 1
ATOM 787 C C . SER A 1 103 ? -3.366 -25.370 10.363 1.00 94.31 103 SER A C 1
ATOM 789 O O . SER A 1 103 ? -4.356 -26.101 10.386 1.00 94.31 103 SER A O 1
ATOM 791 N N . GLY A 1 104 ? -3.020 -24.671 9.275 1.00 94.12 104 GLY A N 1
ATOM 792 C CA . GLY A 1 104 ? -3.812 -24.608 8.044 1.00 94.12 104 GLY A CA 1
ATOM 793 C C . GLY A 1 104 ? -5.074 -23.744 8.156 1.00 94.12 104 GLY A C 1
ATOM 794 O O . GLY A 1 104 ? -5.889 -23.743 7.231 1.00 94.12 104 GLY A O 1
ATOM 795 N N . ARG A 1 105 ? -5.256 -23.023 9.273 1.00 95.12 105 ARG A N 1
ATOM 796 C CA . ARG A 1 105 ? -6.322 -22.024 9.447 1.00 95.12 105 ARG A CA 1
ATOM 797 C C . ARG A 1 105 ? -6.093 -20.811 8.534 1.00 95.12 105 ARG A C 1
ATOM 799 O O . ARG A 1 105 ? -5.008 -20.617 7.986 1.00 95.12 105 ARG A O 1
ATOM 806 N N . GLY A 1 106 ? -7.125 -19.982 8.370 1.00 96.56 106 GLY A N 1
ATOM 807 C CA . GLY A 1 106 ? -6.994 -18.710 7.664 1.00 96.56 106 GLY A CA 1
ATOM 808 C C . GLY A 1 106 ? -5.959 -17.815 8.346 1.00 96.56 106 GLY A C 1
ATOM 809 O O . GLY A 1 106 ? -5.974 -17.671 9.566 1.00 96.56 106 GLY A O 1
ATOM 810 N N . HIS A 1 107 ? -5.064 -17.199 7.569 1.00 96.50 107 HIS A N 1
ATOM 811 C CA . HIS A 1 107 ? -3.974 -16.384 8.121 1.00 96.50 107 HIS A CA 1
ATOM 812 C C . HIS A 1 107 ? -4.485 -15.263 9.047 1.00 96.50 107 HIS A C 1
ATOM 814 O O . HIS A 1 107 ? -3.934 -15.055 10.121 1.00 96.50 107 HIS A O 1
ATOM 820 N N . ALA A 1 108 ? -5.582 -14.591 8.679 1.00 96.44 108 ALA A N 1
ATOM 821 C CA . ALA A 1 108 ? -6.184 -13.543 9.505 1.00 96.44 108 ALA A CA 1
ATOM 822 C C . ALA A 1 108 ? -6.761 -14.074 10.833 1.00 96.44 108 ALA A C 1
ATOM 824 O O . ALA A 1 108 ? -6.628 -13.404 11.857 1.00 96.44 108 ALA A O 1
ATOM 825 N N . ASP A 1 109 ? -7.342 -15.281 10.830 1.00 95.81 109 ASP A N 1
ATOM 826 C CA . ASP A 1 109 ? -7.847 -15.930 12.045 1.00 95.81 109 ASP A CA 1
ATOM 827 C C . ASP A 1 109 ? -6.691 -16.265 12.997 1.00 95.81 109 ASP A C 1
ATOM 829 O O . ASP A 1 109 ? -6.774 -15.989 14.192 1.00 95.81 109 ASP A O 1
ATOM 833 N N . VAL A 1 110 ? -5.597 -16.822 12.460 1.00 97.00 110 VAL A N 1
ATOM 834 C CA . VAL A 1 110 ? -4.375 -17.154 13.215 1.00 97.00 110 VAL A CA 1
ATOM 835 C C . VAL A 1 110 ? -3.777 -15.904 13.844 1.00 97.00 110 VAL A C 1
ATOM 837 O O . VAL A 1 110 ? -3.540 -15.872 15.050 1.00 97.00 110 VAL A O 1
ATOM 840 N N . VAL A 1 111 ? -3.577 -14.858 13.040 1.00 97.75 111 VAL A N 1
ATOM 841 C CA . VAL A 1 111 ? -3.016 -13.590 13.508 1.00 97.75 111 VAL A CA 1
ATOM 842 C C . VAL A 1 111 ? -3.893 -12.983 14.601 1.00 97.75 111 VAL A C 1
ATOM 844 O O . VAL A 1 111 ? -3.379 -12.597 15.647 1.00 97.75 111 VAL A O 1
ATOM 847 N N . LEU A 1 112 ? -5.216 -12.934 14.420 1.00 96.38 112 LEU A N 1
ATOM 848 C CA . LEU A 1 112 ? -6.102 -12.372 15.438 1.00 96.38 112 LEU A CA 1
ATOM 849 C C . LEU A 1 112 ? -6.103 -13.189 16.737 1.00 96.38 112 LEU A C 1
ATOM 851 O O . LEU A 1 112 ? -6.131 -12.600 17.811 1.00 96.38 112 LEU A O 1
ATOM 855 N N . ASP A 1 113 ? -6.071 -14.518 16.660 1.00 95.50 113 ASP A N 1
ATOM 856 C CA . ASP A 1 113 ? -6.022 -15.414 17.822 1.00 95.50 113 ASP A CA 1
ATOM 857 C C . ASP A 1 113 ? -4.719 -15.237 18.625 1.00 95.50 113 ASP A C 1
ATOM 859 O O . ASP A 1 113 ? -4.744 -15.097 19.852 1.00 95.50 113 ASP A O 1
ATOM 863 N N . ILE A 1 114 ? -3.582 -15.130 17.930 1.00 96.81 114 ILE A N 1
ATOM 864 C CA . ILE A 1 114 ? -2.279 -14.839 18.545 1.00 96.81 114 ILE A CA 1
ATOM 865 C C . ILE A 1 114 ? -2.282 -13.449 19.186 1.00 96.81 114 ILE A C 1
ATOM 867 O O . ILE A 1 114 ? -1.908 -13.311 20.347 1.00 96.81 114 ILE A O 1
ATOM 871 N N . PHE A 1 115 ? -2.757 -12.415 18.487 1.00 97.12 115 PHE A N 1
ATOM 872 C CA . PHE A 1 115 ? -2.817 -11.060 19.044 1.00 97.12 115 PHE A CA 1
ATOM 873 C C . PHE A 1 115 ? -3.786 -10.964 20.229 1.00 97.12 115 PHE A C 1
ATOM 875 O O . PHE A 1 115 ? -3.471 -10.312 21.221 1.00 97.12 115 PHE A O 1
ATOM 882 N N . ARG A 1 116 ? -4.931 -11.654 20.184 1.00 95.31 116 ARG A N 1
ATOM 883 C CA . ARG A 1 116 ? -5.861 -11.751 21.318 1.00 95.31 116 ARG A CA 1
ATOM 884 C C . ARG A 1 116 ? -5.187 -12.324 22.552 1.00 95.31 116 ARG A C 1
ATOM 886 O O . ARG A 1 116 ? -5.250 -11.706 23.609 1.00 95.31 116 ARG A O 1
ATOM 893 N N . THR A 1 117 ? -4.542 -13.474 22.406 1.00 95.12 117 THR A N 1
ATOM 894 C CA . THR A 1 117 ? -4.017 -14.242 23.540 1.00 95.12 117 THR A CA 1
ATOM 895 C C . THR A 1 117 ? -2.674 -13.727 24.050 1.00 95.12 117 THR A C 1
ATOM 897 O O . THR A 1 117 ? -2.478 -13.664 25.260 1.00 95.12 117 THR A O 1
ATOM 900 N N . GLN A 1 118 ? -1.762 -13.329 23.158 1.00 95.88 118 GLN A N 1
ATOM 901 C CA . GLN A 1 118 ? -0.390 -12.953 23.517 1.00 95.88 118 GLN A CA 1
ATOM 902 C C . GLN A 1 118 ? -0.191 -11.444 23.674 1.00 95.88 118 GLN A C 1
ATOM 904 O O . GLN A 1 118 ? 0.557 -11.036 24.553 1.00 95.88 118 GLN A O 1
ATOM 909 N N . LEU A 1 119 ? -0.855 -10.607 22.863 1.00 96.00 119 LEU A N 1
ATOM 910 C CA . LEU A 1 119 ? -0.708 -9.148 22.966 1.00 96.00 119 LEU A CA 1
ATOM 911 C C . LEU A 1 119 ? -1.764 -8.536 23.886 1.00 96.00 119 LEU A C 1
ATOM 913 O O . LEU A 1 119 ? -1.445 -7.809 24.818 1.00 96.00 119 LEU A O 1
ATOM 917 N N . TRP A 1 120 ? -3.040 -8.814 23.623 1.00 94.81 120 TRP A N 1
ATOM 918 C CA . TRP A 1 120 ? -4.144 -8.231 24.385 1.00 94.81 120 TRP A CA 1
ATOM 919 C C . TRP A 1 120 ? -4.464 -9.011 25.664 1.00 94.81 120 TRP A C 1
ATOM 921 O O . TRP A 1 120 ? -5.278 -8.548 26.455 1.00 94.81 120 TRP A O 1
ATOM 931 N N . GLY A 1 121 ? -3.830 -10.164 25.901 1.00 91.75 121 GLY A N 1
ATOM 932 C CA . GLY A 1 121 ? -4.023 -10.952 27.124 1.00 91.75 121 GLY A CA 1
ATOM 933 C C . GLY A 1 121 ? -5.477 -11.383 27.347 1.00 91.75 121 GLY A C 1
ATOM 934 O O . GLY A 1 121 ? -5.933 -11.471 28.485 1.00 91.75 121 GLY A O 1
ATOM 935 N N . VAL A 1 122 ? -6.223 -11.582 26.261 1.00 91.50 122 VAL A N 1
ATOM 936 C CA . VAL A 1 122 ? -7.625 -11.997 26.267 1.00 91.50 122 VAL A CA 1
ATOM 937 C C . VAL A 1 122 ? -7.684 -13.520 26.199 1.00 91.50 122 VAL A C 1
ATOM 939 O O . VAL A 1 122 ? -7.061 -14.131 25.330 1.00 91.50 122 VAL A O 1
ATOM 942 N N . ASP A 1 123 ? -8.454 -14.133 27.102 1.00 86.19 123 ASP A N 1
ATOM 943 C CA . ASP A 1 123 ? -8.613 -15.587 27.156 1.00 86.19 123 ASP A CA 1
ATOM 944 C C . ASP A 1 123 ? -9.115 -16.160 25.823 1.00 86.19 123 ASP A C 1
ATOM 946 O O . ASP A 1 123 ? -9.994 -15.600 25.156 1.00 86.19 123 ASP A O 1
ATOM 950 N N . ALA A 1 124 ? -8.595 -17.334 25.460 1.00 74.19 124 ALA A N 1
ATOM 951 C CA . ALA A 1 124 ? -9.052 -18.063 24.286 1.00 74.19 124 ALA A CA 1
ATOM 952 C C . ALA A 1 124 ? -10.558 -18.370 24.404 1.00 74.19 124 ALA A C 1
ATOM 954 O O . ALA A 1 124 ? -10.993 -19.089 25.305 1.00 74.19 124 ALA A O 1
ATOM 955 N N . GLY A 1 125 ? -11.357 -17.823 23.484 1.00 72.00 125 GLY A N 1
ATOM 956 C CA . GLY A 1 125 ? -12.816 -17.971 23.478 1.00 72.00 125 GLY A CA 1
ATOM 957 C C . GLY A 1 125 ? -13.591 -16.885 24.231 1.00 72.00 125 GLY A C 1
ATOM 958 O O . GLY A 1 125 ? -14.811 -17.010 24.346 1.00 72.00 125 GLY A O 1
ATOM 959 N N . ALA A 1 126 ? -12.927 -15.828 24.714 1.00 84.38 126 ALA A N 1
ATOM 960 C CA . ALA A 1 126 ? -13.621 -14.621 25.154 1.00 84.38 126 ALA A CA 1
ATOM 961 C C . ALA A 1 126 ? -14.489 -14.044 24.026 1.00 84.38 126 ALA A C 1
ATOM 963 O O . ALA A 1 126 ? -14.211 -14.230 22.835 1.00 84.38 126 ALA A O 1
ATOM 964 N N . ASP A 1 127 ? -15.548 -13.334 24.408 1.00 92.12 127 ASP A N 1
ATOM 965 C CA . ASP A 1 127 ? -16.411 -12.690 23.431 1.00 92.12 127 ASP A CA 1
ATOM 966 C C . ASP A 1 127 ? -15.707 -11.525 22.711 1.00 92.12 127 ASP A C 1
ATOM 968 O O . ASP A 1 127 ? -14.605 -11.062 23.045 1.00 92.12 127 ASP A O 1
ATOM 972 N N . LEU A 1 128 ? -16.350 -11.087 21.633 1.00 95.06 128 LEU A N 1
ATOM 973 C CA . LEU A 1 128 ? -15.835 -10.026 20.784 1.00 95.06 128 LEU A CA 1
ATOM 974 C C . LEU A 1 128 ? -15.740 -8.690 21.537 1.00 95.06 128 LEU A C 1
ATOM 976 O O . LEU A 1 128 ? -14.796 -7.935 21.306 1.00 95.06 128 LEU A O 1
ATOM 980 N N . ASP A 1 129 ? -16.664 -8.435 22.463 1.00 96.06 129 ASP A N 1
ATOM 981 C CA . ASP A 1 129 ? -16.726 -7.208 23.260 1.00 96.06 129 ASP A CA 1
ATOM 982 C C . ASP A 1 129 ? -15.519 -7.091 24.191 1.00 96.06 129 ASP A C 1
ATOM 984 O O . ASP A 1 129 ? -14.840 -6.063 24.188 1.00 96.06 129 ASP A O 1
ATOM 988 N N . ALA A 1 130 ? -15.165 -8.170 24.894 1.00 95.06 130 ALA A N 1
ATOM 989 C CA . ALA A 1 130 ? -13.971 -8.229 25.728 1.00 95.06 130 ALA A CA 1
ATOM 990 C C . ALA A 1 130 ? -12.694 -7.974 24.914 1.00 95.06 130 ALA A C 1
ATOM 992 O O . ALA A 1 130 ? -11.824 -7.212 25.344 1.00 95.06 130 ALA A O 1
ATOM 993 N N . THR A 1 131 ? -12.602 -8.549 23.707 1.00 96.00 131 THR A N 1
ATOM 994 C CA . THR A 1 131 ? -11.472 -8.274 22.806 1.00 96.00 131 THR A CA 1
ATOM 995 C C . THR A 1 131 ? -11.407 -6.792 22.442 1.00 96.00 131 THR A C 1
ATOM 997 O O . THR A 1 131 ? -10.346 -6.180 22.553 1.00 96.00 131 THR A O 1
ATOM 1000 N N . ILE A 1 132 ? -12.528 -6.207 22.011 1.00 97.19 132 ILE A N 1
ATOM 1001 C CA . ILE A 1 132 ? -12.608 -4.803 21.591 1.00 97.19 132 ILE A CA 1
ATOM 1002 C C . ILE A 1 132 ? -12.246 -3.863 22.746 1.00 97.19 132 ILE A C 1
ATOM 1004 O O . ILE A 1 132 ? -11.481 -2.915 22.551 1.00 97.19 132 ILE A O 1
ATOM 1008 N N . ALA A 1 133 ? -12.758 -4.141 23.946 1.00 96.25 133 ALA A N 1
ATOM 1009 C CA . ALA A 1 133 ? -12.497 -3.350 25.138 1.00 96.25 133 ALA A CA 1
ATOM 1010 C C . ALA A 1 133 ? -10.994 -3.276 25.440 1.00 96.25 133 ALA A C 1
ATOM 1012 O O . ALA A 1 133 ? -10.471 -2.178 25.630 1.00 96.25 133 ALA A O 1
ATOM 1013 N N . VAL A 1 134 ? -10.277 -4.409 25.428 1.00 96.44 134 VAL A N 1
ATOM 1014 C CA . VAL A 1 134 ? -8.825 -4.425 25.675 1.00 96.44 134 VAL A CA 1
ATOM 1015 C C . VAL A 1 134 ? -8.040 -3.828 24.509 1.00 96.44 134 VAL A C 1
ATOM 1017 O O . VAL A 1 134 ? -7.185 -2.972 24.737 1.00 96.44 134 VAL A O 1
ATOM 1020 N N . TYR A 1 135 ? -8.364 -4.216 23.270 1.00 96.44 135 TYR A N 1
ATOM 1021 C CA . TYR A 1 135 ? -7.752 -3.672 22.055 1.00 96.44 135 TYR A CA 1
ATOM 1022 C C . TYR A 1 135 ? -7.746 -2.141 22.071 1.00 96.44 135 TYR A C 1
ATOM 1024 O O . TYR A 1 135 ? -6.714 -1.527 21.797 1.00 96.44 135 TYR A O 1
ATOM 1032 N N . SER A 1 136 ? -8.880 -1.531 22.431 1.00 96.88 136 SER A N 1
ATOM 1033 C CA . SER A 1 136 ? -9.062 -0.082 22.352 1.00 96.88 136 SER A CA 1
ATOM 1034 C C . SER A 1 136 ? -8.170 0.715 23.294 1.00 96.88 136 SER A C 1
ATOM 1036 O O . SER A 1 136 ? -7.825 1.841 22.970 1.00 96.88 136 SER A O 1
ATOM 1038 N N . VAL A 1 137 ? -7.767 0.141 24.430 1.00 97.06 137 VAL A N 1
ATOM 1039 C CA . VAL A 1 137 ? -6.946 0.824 25.441 1.00 97.06 137 VAL A CA 1
ATOM 1040 C C . VAL A 1 137 ? -5.496 0.343 25.454 1.00 97.06 137 VAL A C 1
ATOM 1042 O O . VAL A 1 137 ? -4.713 0.803 26.284 1.00 97.06 137 VAL A O 1
ATOM 1045 N N . HIS A 1 138 ? -5.129 -0.589 24.570 1.00 97.31 138 HIS A N 1
ATOM 1046 C CA . HIS A 1 138 ? -3.802 -1.188 24.553 1.00 97.31 138 HIS A CA 1
ATOM 1047 C C . HIS A 1 138 ? -2.732 -0.184 24.068 1.00 97.31 138 HIS A C 1
ATOM 1049 O O . HIS A 1 138 ? -2.936 0.452 23.028 1.00 97.31 138 HIS A O 1
ATOM 1055 N N . PRO A 1 139 ? -1.560 -0.068 24.730 1.00 96.75 139 PRO A N 1
ATOM 1056 C CA . PRO A 1 139 ? -0.516 0.892 24.345 1.00 96.75 139 PRO A CA 1
ATOM 1057 C C . PRO A 1 139 ? -0.046 0.765 22.889 1.00 96.75 139 PRO A C 1
ATOM 1059 O O . PRO A 1 139 ? 0.160 1.771 22.218 1.00 96.75 139 PRO A O 1
ATOM 1062 N N . ILE A 1 140 ? 0.061 -0.462 22.368 1.00 97.06 140 ILE A N 1
ATOM 1063 C CA . ILE A 1 140 ? 0.405 -0.702 20.953 1.00 97.06 140 ILE A CA 1
ATOM 1064 C C . ILE A 1 140 ? -0.693 -0.208 19.996 1.00 97.06 140 ILE A C 1
ATOM 1066 O O . ILE A 1 140 ? -0.374 0.312 18.930 1.00 97.06 140 ILE A O 1
ATOM 1070 N N . THR A 1 141 ? -1.974 -0.296 20.371 1.00 95.75 141 THR A N 1
ATOM 1071 C CA . THR A 1 141 ? -3.067 0.281 19.571 1.00 95.75 141 THR A CA 1
ATOM 1072 C C . THR A 1 141 ? -2.987 1.803 19.577 1.00 95.75 141 THR A C 1
ATOM 1074 O O . THR A 1 141 ? -3.110 2.427 18.526 1.00 95.75 141 THR A O 1
ATOM 1077 N N . GLN A 1 142 ? -2.721 2.409 20.738 1.00 96.00 142 GLN A N 1
ATOM 1078 C CA . GLN A 1 142 ? -2.509 3.852 20.835 1.00 96.00 142 GLN A CA 1
ATOM 1079 C C . GLN A 1 142 ? -1.333 4.312 19.967 1.00 96.00 142 GLN A C 1
ATOM 1081 O O . GLN A 1 142 ? -1.458 5.301 19.248 1.00 96.00 142 GLN A O 1
ATOM 1086 N N . ALA A 1 143 ? -0.211 3.587 20.017 1.00 96.25 143 ALA A N 1
ATOM 1087 C CA . ALA A 1 143 ? 0.972 3.869 19.213 1.00 96.25 143 ALA A CA 1
ATOM 1088 C C . ALA A 1 143 ? 0.676 3.750 17.712 1.00 96.25 143 ALA A C 1
ATOM 1090 O O . ALA A 1 143 ? 1.054 4.636 16.952 1.00 96.25 143 ALA A O 1
ATOM 1091 N N . LEU A 1 144 ? -0.062 2.716 17.291 1.00 95.94 144 LEU A N 1
ATOM 1092 C CA . LEU A 1 144 ? -0.493 2.559 15.902 1.00 95.94 144 LEU A CA 1
ATOM 1093 C C . LEU A 1 144 ? -1.346 3.745 15.442 1.00 95.94 144 LEU A C 1
ATOM 1095 O O . LEU A 1 144 ? -1.057 4.331 14.406 1.00 95.94 144 LEU A O 1
ATOM 1099 N N . LEU A 1 145 ? -2.384 4.113 16.198 1.00 94.19 145 LEU A N 1
ATOM 1100 C CA . LEU A 1 145 ? -3.288 5.201 15.805 1.00 94.19 145 LEU A CA 1
ATOM 1101 C C . LEU A 1 145 ? -2.618 6.579 15.877 1.00 94.19 145 LEU A C 1
ATOM 1103 O O . LEU A 1 145 ? -2.943 7.451 15.077 1.00 94.19 145 LEU A O 1
ATOM 1107 N N . GLY A 1 146 ? -1.672 6.771 16.798 1.00 93.12 146 GLY A N 1
ATOM 1108 C CA . GLY A 1 146 ? -0.844 7.976 16.861 1.00 93.12 146 GLY A CA 1
ATOM 1109 C C . GLY A 1 146 ? 0.143 8.070 15.695 1.00 93.12 146 GLY A C 1
ATOM 1110 O O . GLY A 1 146 ? 0.266 9.129 15.083 1.00 93.12 146 GLY A O 1
ATOM 1111 N N . GLY A 1 147 ? 0.799 6.958 15.353 1.00 88.50 147 GLY A N 1
ATOM 1112 C CA . GLY A 1 147 ? 1.752 6.871 14.247 1.00 88.50 147 GLY A CA 1
ATOM 1113 C C . GLY A 1 147 ? 1.089 6.895 12.868 1.00 88.50 147 GLY A C 1
ATOM 1114 O O . GLY A 1 147 ? 1.669 7.406 11.920 1.00 88.50 147 GLY A O 1
ATOM 1115 N N . ALA A 1 148 ? -0.148 6.417 12.739 1.00 83.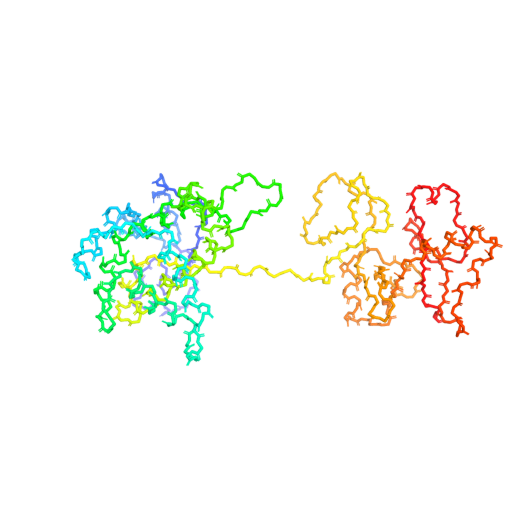06 148 ALA A N 1
ATOM 1116 C CA . ALA A 1 148 ? -0.901 6.411 11.482 1.00 83.06 148 ALA A CA 1
ATOM 1117 C C . ALA A 1 148 ? -1.651 7.728 11.195 1.00 83.06 148 ALA A C 1
ATOM 1119 O O . ALA A 1 148 ? -2.462 7.785 10.273 1.00 83.06 148 ALA A O 1
ATOM 1120 N N . GLY A 1 149 ? -1.397 8.796 11.964 1.00 81.81 149 GLY A N 1
ATOM 1121 C CA . GLY A 1 149 ? -1.997 10.113 11.718 1.00 81.81 149 GLY A CA 1
ATOM 1122 C C . GLY A 1 149 ? -1.536 10.773 10.410 1.00 81.81 149 GLY A C 1
ATOM 1123 O O . GLY A 1 149 ? -2.232 11.637 9.884 1.00 81.81 149 GLY A O 1
ATOM 1124 N N . ASN A 1 150 ? -0.386 10.349 9.876 1.00 83.69 150 ASN A N 1
ATOM 1125 C CA . ASN A 1 150 ? 0.150 10.763 8.581 1.00 83.69 150 ASN A CA 1
ATOM 1126 C C . ASN A 1 150 ? 0.482 9.535 7.724 1.00 83.69 150 ASN A C 1
ATOM 1128 O O . ASN A 1 150 ? 0.594 8.416 8.227 1.00 83.69 150 ASN A O 1
ATOM 1132 N N . ALA A 1 151 ? 0.678 9.755 6.423 1.00 86.19 151 ALA A N 1
ATOM 1133 C CA . ALA A 1 151 ? 1.183 8.723 5.529 1.00 86.19 151 ALA A CA 1
ATOM 1134 C C . ALA A 1 151 ? 2.650 8.413 5.869 1.00 86.19 151 ALA A C 1
ATOM 1136 O O . ALA A 1 151 ? 3.535 9.210 5.568 1.00 86.19 151 ALA A O 1
ATOM 1137 N N . ASN A 1 152 ? 2.882 7.253 6.485 1.00 90.25 152 ASN A N 1
ATOM 1138 C CA . ASN A 1 152 ? 4.210 6.755 6.829 1.00 90.25 152 ASN A CA 1
ATOM 1139 C C . ASN A 1 152 ? 4.473 5.436 6.090 1.00 90.25 152 ASN A C 1
ATOM 1141 O O . ASN A 1 152 ? 3.608 4.552 6.105 1.00 90.25 152 ASN A O 1
ATOM 1145 N N . PRO A 1 153 ? 5.636 5.268 5.440 1.00 91.62 153 PRO A N 1
ATOM 1146 C CA . PRO A 1 153 ? 5.954 4.028 4.751 1.00 91.62 153 PRO A CA 1
ATOM 1147 C C . PRO A 1 153 ? 6.168 2.874 5.745 1.00 91.62 153 PRO A C 1
ATOM 1149 O O . PRO A 1 153 ? 6.558 3.074 6.892 1.00 91.62 153 PRO A O 1
ATOM 1152 N N . LEU A 1 154 ? 5.931 1.633 5.316 1.00 90.62 154 LEU A N 1
ATOM 1153 C CA . LEU A 1 154 ? 6.268 0.446 6.122 1.00 90.62 154 LEU A CA 1
ATOM 1154 C C . LEU A 1 154 ? 7.744 0.047 5.996 1.00 90.62 154 LEU A C 1
ATOM 1156 O O . LEU A 1 154 ? 8.260 -0.664 6.855 1.00 90.62 154 LEU A O 1
ATOM 1160 N N . ILE A 1 155 ? 8.403 0.481 4.920 1.00 90.38 155 ILE A N 1
ATOM 1161 C CA . ILE A 1 155 ? 9.808 0.209 4.616 1.00 90.38 155 ILE A CA 1
ATOM 1162 C C . ILE A 1 155 ? 10.534 1.511 4.320 1.00 90.38 155 ILE A C 1
ATOM 1164 O O . ILE A 1 155 ? 9.950 2.448 3.786 1.00 90.38 155 ILE A O 1
ATOM 1168 N N . LYS A 1 156 ? 11.823 1.564 4.639 1.00 87.75 156 LYS A N 1
ATOM 1169 C CA . LYS A 1 156 ? 12.649 2.720 4.310 1.00 87.75 156 LYS A CA 1
ATOM 1170 C C . LYS A 1 156 ? 13.052 2.659 2.840 1.00 87.75 156 LYS A C 1
ATOM 1172 O O . LYS A 1 156 ? 13.730 1.718 2.428 1.00 87.75 156 LYS A O 1
ATOM 1177 N N . HIS A 1 157 ? 12.624 3.638 2.053 1.00 82.88 157 HIS A N 1
ATOM 1178 C CA . HIS A 1 157 ? 13.035 3.768 0.660 1.00 82.88 157 HIS A CA 1
ATOM 1179 C C . HIS A 1 157 ? 14.341 4.565 0.560 1.00 82.88 157 HIS A C 1
ATOM 1181 O O . HIS A 1 157 ? 14.572 5.516 1.308 1.00 82.88 157 HIS A O 1
ATOM 1187 N N . GLU A 1 158 ? 15.224 4.160 -0.354 1.00 81.50 158 GLU A N 1
ATOM 1188 C CA . GLU A 1 158 ? 16.484 4.867 -0.582 1.00 81.50 158 GLU A CA 1
ATOM 1189 C C . GLU A 1 158 ? 16.206 6.288 -1.092 1.00 81.50 158 GLU A C 1
ATOM 1191 O O . GLU A 1 158 ? 15.466 6.477 -2.054 1.00 81.50 158 GLU A O 1
ATOM 1196 N N . GLY A 1 159 ? 16.799 7.289 -0.437 1.00 79.06 159 GLY A N 1
ATOM 1197 C CA . GLY A 1 159 ? 16.593 8.701 -0.772 1.00 79.06 159 GLY A CA 1
ATOM 1198 C C . GLY A 1 159 ? 15.379 9.357 -0.106 1.00 79.06 159 GLY A C 1
ATOM 1199 O O . GLY A 1 159 ? 15.159 10.547 -0.326 1.00 79.06 159 GLY A O 1
ATOM 1200 N N . GLU A 1 160 ? 14.625 8.631 0.725 1.00 84.31 160 GLU A N 1
ATOM 1201 C CA . GLU A 1 160 ? 13.536 9.195 1.526 1.00 84.31 160 GLU A CA 1
ATOM 1202 C C . GLU A 1 160 ? 13.951 9.386 2.995 1.00 84.31 160 GLU A C 1
ATOM 1204 O O . GLU A 1 160 ? 14.438 8.466 3.654 1.00 84.31 160 GLU A O 1
ATOM 1209 N N . ASP A 1 161 ? 13.701 10.586 3.527 1.00 85.56 161 ASP A N 1
ATOM 1210 C CA . ASP A 1 161 ? 13.949 10.935 4.937 1.00 85.56 161 ASP A CA 1
ATOM 1211 C C . ASP A 1 161 ? 12.721 10.696 5.839 1.00 85.56 161 ASP A C 1
ATOM 1213 O O . ASP A 1 161 ? 12.747 10.999 7.036 1.00 85.56 161 ASP A O 1
ATOM 1217 N N . ALA A 1 162 ? 11.623 10.181 5.275 1.00 89.56 162 ALA A N 1
ATOM 1218 C CA . ALA A 1 162 ? 10.403 9.905 6.020 1.00 89.56 162 ALA A CA 1
ATOM 1219 C C . ALA A 1 162 ? 10.623 8.766 7.025 1.00 89.56 162 ALA A C 1
ATOM 1221 O O . ALA A 1 162 ? 11.249 7.749 6.719 1.00 89.56 162 ALA A O 1
ATOM 1222 N N . LYS A 1 163 ? 10.078 8.934 8.231 1.00 91.38 163 LYS A N 1
ATOM 1223 C CA . LYS A 1 163 ? 10.045 7.865 9.226 1.00 91.38 163 LYS A CA 1
ATOM 1224 C C . LYS A 1 163 ? 9.047 6.801 8.805 1.00 91.38 163 LYS A C 1
ATOM 1226 O O . LYS A 1 163 ? 7.937 7.102 8.374 1.00 91.38 163 LYS A O 1
ATOM 1231 N N . THR A 1 164 ? 9.439 5.553 8.973 1.00 94.31 164 THR A N 1
ATOM 1232 C CA . THR A 1 164 ? 8.556 4.413 8.778 1.00 94.31 164 THR A CA 1
ATOM 1233 C C . THR A 1 164 ? 7.522 4.319 9.902 1.00 94.31 164 THR A C 1
ATOM 1235 O O . THR A 1 164 ? 7.729 4.818 11.008 1.00 94.31 164 THR A O 1
ATOM 1238 N N . LEU A 1 165 ? 6.399 3.643 9.657 1.00 95.31 165 LEU A N 1
ATOM 1239 C CA . LEU A 1 165 ? 5.380 3.429 10.687 1.00 95.31 165 LEU A CA 1
ATOM 1240 C C . LEU A 1 165 ? 5.937 2.704 11.937 1.00 95.31 165 LEU A C 1
ATOM 1242 O O . LEU A 1 165 ? 5.630 3.154 13.041 1.00 95.31 165 LEU A O 1
ATOM 1246 N N . PRO A 1 166 ? 6.799 1.666 11.832 1.00 96.06 166 PRO A N 1
ATOM 1247 C CA . PRO A 1 166 ? 7.497 1.127 13.000 1.00 96.06 166 PRO A CA 1
ATOM 1248 C C . PRO A 1 166 ? 8.336 2.169 13.766 1.00 96.06 166 PRO A C 1
ATOM 1250 O O . PRO A 1 166 ? 8.326 2.154 14.995 1.00 96.06 166 PRO A O 1
ATOM 1253 N N . GLU A 1 167 ? 9.017 3.094 13.073 1.00 95.00 167 GLU A N 1
ATOM 1254 C CA . GLU A 1 167 ? 9.784 4.195 13.692 1.00 95.00 167 GLU A CA 1
ATOM 1255 C C . GLU A 1 167 ? 8.908 5.224 14.420 1.00 95.00 167 GLU A C 1
ATOM 1257 O O . GLU A 1 167 ? 9.370 5.848 15.374 1.00 95.00 167 GLU A O 1
ATOM 1262 N N . GLU A 1 168 ? 7.655 5.402 13.997 1.00 95.31 168 GLU A N 1
ATOM 1263 C CA . GLU A 1 168 ? 6.682 6.248 14.701 1.00 95.31 168 GLU A CA 1
ATOM 1264 C C . GLU A 1 168 ? 6.034 5.536 15.900 1.00 95.31 168 GLU A C 1
ATOM 1266 O O . GLU A 1 168 ? 5.642 6.181 16.872 1.00 95.31 168 GLU A O 1
ATOM 1271 N N . MET A 1 169 ? 5.923 4.205 15.857 1.00 95.50 169 MET A N 1
ATOM 1272 C CA . MET A 1 169 ? 5.270 3.416 16.907 1.00 95.50 169 MET A CA 1
ATOM 1273 C C . MET A 1 169 ? 6.184 3.073 18.089 1.00 95.50 169 MET A C 1
ATOM 1275 O O . MET A 1 169 ? 5.703 2.969 19.220 1.00 95.50 169 MET A O 1
ATOM 1279 N N . PHE A 1 170 ? 7.475 2.844 17.844 1.00 95.31 170 PHE A N 1
ATOM 1280 C CA . PHE A 1 170 ? 8.394 2.279 18.834 1.00 95.31 170 PHE A CA 1
ATOM 1281 C C . PHE A 1 170 ? 9.573 3.204 19.144 1.00 95.31 170 PHE A C 1
ATOM 1283 O O . PHE A 1 170 ? 10.083 3.918 18.285 1.00 95.31 170 PHE A O 1
ATOM 1290 N N . ASP A 1 171 ? 10.067 3.139 20.384 1.00 94.25 171 ASP A N 1
ATOM 1291 C CA . ASP A 1 171 ? 11.294 3.838 20.770 1.00 94.25 171 ASP A CA 1
ATOM 1292 C C . ASP A 1 171 ? 12.511 3.295 19.982 1.00 94.25 171 ASP A C 1
ATOM 1294 O O . ASP A 1 171 ? 12.615 2.078 19.772 1.00 94.25 171 ASP A O 1
ATOM 1298 N N . PRO A 1 172 ? 13.483 4.144 19.589 1.00 94.44 172 PRO A N 1
ATOM 1299 C CA . PRO A 1 172 ? 14.681 3.708 18.869 1.00 94.44 172 PRO A CA 1
ATOM 1300 C C . PRO A 1 172 ? 15.471 2.568 19.536 1.00 94.44 172 PRO A C 1
ATOM 1302 O O . PRO A 1 172 ? 16.138 1.796 18.842 1.00 94.44 172 PRO A O 1
ATOM 1305 N N . ILE A 1 173 ? 15.430 2.444 20.868 1.00 94.50 173 ILE A N 1
ATOM 1306 C CA . ILE A 1 173 ? 16.078 1.346 21.604 1.00 94.50 173 ILE A CA 1
ATOM 1307 C C . ILE A 1 173 ? 15.353 0.020 21.346 1.00 94.50 173 ILE A C 1
ATOM 1309 O O . ILE A 1 173 ? 16.009 -1.007 21.138 1.00 94.50 173 ILE A O 1
ATOM 1313 N N . VAL A 1 174 ? 14.017 0.044 21.321 1.00 94.56 174 VAL A N 1
ATOM 1314 C CA . VAL A 1 174 ? 13.184 -1.130 21.025 1.00 94.56 174 VAL A CA 1
ATOM 1315 C C . VAL A 1 174 ? 13.438 -1.582 19.593 1.00 94.56 174 VAL A C 1
ATOM 1317 O O . VAL A 1 174 ? 13.780 -2.742 19.383 1.00 94.56 174 VAL A O 1
ATOM 1320 N N . LEU A 1 175 ? 13.395 -0.663 18.624 1.00 94.81 175 LEU A N 1
ATOM 1321 C CA . LEU A 1 175 ? 13.625 -0.975 17.207 1.00 94.81 175 LEU A CA 1
ATOM 1322 C C . LEU A 1 175 ? 15.002 -1.579 16.948 1.00 94.81 175 LEU A C 1
ATOM 1324 O O . LEU A 1 175 ? 15.115 -2.584 16.252 1.00 94.81 175 LEU A O 1
ATOM 1328 N N . ARG A 1 176 ? 16.053 -1.019 17.560 1.00 94.94 176 ARG A N 1
ATOM 1329 C CA . ARG A 1 176 ? 17.413 -1.561 17.435 1.00 94.94 176 ARG A CA 1
ATOM 1330 C C . ARG A 1 176 ? 17.517 -2.995 17.954 1.00 94.94 176 ARG A C 1
ATOM 1332 O O . ARG A 1 176 ? 18.299 -3.777 17.425 1.00 94.94 176 ARG A O 1
ATOM 1339 N N . SER A 1 177 ? 16.769 -3.315 19.005 1.00 96.44 177 SER A N 1
ATOM 1340 C CA . SER A 1 177 ? 16.812 -4.625 19.659 1.00 96.44 177 SER A CA 1
ATOM 1341 C C . SER A 1 177 ? 15.919 -5.655 18.962 1.00 96.44 177 SER A C 1
ATOM 1343 O O . SER A 1 177 ? 16.262 -6.835 18.904 1.00 96.44 177 SER A O 1
ATOM 1345 N N . LEU A 1 178 ? 14.778 -5.215 18.431 1.00 95.62 178 LEU A N 1
ATOM 1346 C CA . LEU A 1 178 ? 13.826 -6.053 17.707 1.00 95.62 178 LEU A CA 1
ATOM 1347 C C . LEU A 1 178 ? 14.318 -6.368 16.282 1.00 95.62 178 LEU A C 1
ATOM 1349 O O . LEU A 1 178 ? 14.144 -7.491 15.808 1.00 95.62 178 LEU A O 1
ATOM 1353 N N . GLY A 1 179 ? 14.995 -5.403 15.651 1.00 95.56 179 GLY A N 1
ATOM 1354 C CA . GLY A 1 179 ? 15.401 -5.438 14.248 1.00 95.56 179 GLY A CA 1
ATOM 1355 C C . GLY A 1 179 ? 14.314 -4.878 13.328 1.00 95.56 179 GLY A C 1
ATOM 1356 O O . GLY A 1 179 ? 13.123 -5.026 13.602 1.00 95.56 179 GLY A O 1
ATOM 1357 N N . GLU A 1 180 ? 14.726 -4.236 12.231 1.00 92.62 180 GLU A N 1
ATOM 1358 C CA . GLU A 1 180 ? 13.810 -3.571 11.288 1.00 92.62 180 GLU A CA 1
ATOM 1359 C C . GLU A 1 180 ? 12.805 -4.550 10.664 1.00 92.62 180 GLU A C 1
ATOM 1361 O O . GLU A 1 180 ? 11.612 -4.256 10.618 1.00 92.62 180 GLU A O 1
ATOM 1366 N N . ASP A 1 181 ? 13.262 -5.738 10.257 1.00 94.81 181 ASP A N 1
ATOM 1367 C CA . ASP A 1 181 ? 12.399 -6.757 9.652 1.00 94.81 181 ASP A CA 1
ATOM 1368 C C . ASP A 1 181 ? 11.329 -7.265 10.617 1.00 94.81 181 ASP A C 1
ATOM 1370 O O . ASP A 1 181 ? 10.150 -7.283 10.270 1.00 94.81 181 ASP A O 1
ATOM 1374 N N . THR A 1 182 ? 11.715 -7.619 11.843 1.00 96.94 182 THR A N 1
ATOM 1375 C CA . THR A 1 182 ? 10.776 -8.095 12.866 1.00 96.94 182 THR A CA 1
ATOM 1376 C C . THR A 1 182 ? 9.776 -7.005 13.247 1.00 96.94 182 THR A C 1
ATOM 1378 O O . THR A 1 182 ? 8.590 -7.282 13.397 1.00 96.94 182 THR A O 1
ATOM 1381 N N . ALA A 1 183 ? 10.226 -5.750 13.375 1.00 96.94 183 ALA A N 1
ATOM 1382 C CA . ALA A 1 183 ? 9.345 -4.625 13.679 1.00 96.94 183 ALA A CA 1
ATOM 1383 C C . ALA A 1 183 ? 8.326 -4.384 12.554 1.00 96.94 183 ALA A C 1
ATOM 1385 O O . ALA A 1 183 ? 7.133 -4.219 12.817 1.00 96.94 183 ALA A O 1
ATOM 1386 N N . ARG A 1 184 ? 8.776 -4.416 11.294 1.00 96.62 184 ARG A N 1
ATOM 1387 C CA . ARG A 1 184 ? 7.910 -4.323 10.111 1.00 96.62 184 ARG A CA 1
ATOM 1388 C C . ARG A 1 184 ? 6.887 -5.456 10.072 1.00 96.62 184 ARG A C 1
ATOM 1390 O O . ARG A 1 184 ? 5.709 -5.205 9.808 1.00 96.62 184 ARG A O 1
ATOM 1397 N N . GLU A 1 185 ? 7.323 -6.685 10.322 1.00 97.75 185 GLU A N 1
ATOM 1398 C CA . GLU A 1 185 ? 6.455 -7.861 10.289 1.00 97.75 185 GLU A CA 1
ATOM 1399 C C . GLU A 1 185 ? 5.410 -7.806 11.412 1.00 97.75 185 GLU A C 1
ATOM 1401 O O . GLU A 1 185 ? 4.217 -7.965 11.157 1.00 97.75 185 GLU A O 1
ATOM 1406 N N . PHE A 1 186 ? 5.822 -7.428 12.627 1.00 98.31 186 PHE A N 1
ATOM 1407 C CA . PHE A 1 186 ? 4.912 -7.199 13.749 1.00 98.31 186 PHE A CA 1
ATOM 1408 C C . PHE A 1 186 ? 3.831 -6.165 13.411 1.00 98.31 186 PHE A C 1
ATOM 1410 O O . PHE A 1 186 ? 2.645 -6.420 13.619 1.00 98.31 186 PHE A O 1
ATOM 1417 N N . VAL A 1 187 ? 4.212 -5.004 12.859 1.00 97.50 187 VAL A N 1
ATOM 1418 C CA . VAL A 1 187 ? 3.251 -3.955 12.470 1.00 97.50 187 VAL A CA 1
ATOM 1419 C C . VAL A 1 187 ? 2.312 -4.445 11.364 1.00 97.50 187 VAL A C 1
ATOM 1421 O O . VAL A 1 187 ? 1.118 -4.152 11.396 1.00 97.50 187 VAL A O 1
ATOM 1424 N N . THR A 1 188 ? 2.811 -5.246 10.422 1.00 97.00 188 THR A N 1
ATOM 1425 C CA . THR A 1 188 ? 1.998 -5.845 9.351 1.00 97.00 188 THR A CA 1
ATOM 1426 C C . THR A 1 188 ? 0.957 -6.826 9.907 1.00 97.00 188 THR A C 1
ATOM 1428 O O . THR A 1 188 ? -0.221 -6.776 9.529 1.00 97.00 188 THR A O 1
ATOM 1431 N N . HIS A 1 189 ? 1.340 -7.676 10.862 1.00 98.12 189 HIS A N 1
ATOM 1432 C CA . HIS A 1 189 ? 0.403 -8.561 11.555 1.00 98.12 189 HIS A CA 1
ATOM 1433 C C . HIS A 1 189 ? -0.569 -7.790 12.455 1.00 98.12 189 HIS A C 1
ATOM 1435 O O . HIS A 1 189 ? -1.755 -8.113 12.478 1.00 98.12 189 HIS A O 1
ATOM 1441 N N . LEU A 1 190 ? -0.132 -6.712 13.112 1.00 97.81 190 LEU A N 1
ATOM 1442 C CA . LEU A 1 190 ? -1.024 -5.843 13.881 1.00 97.81 190 LEU A CA 1
ATOM 1443 C C . LEU A 1 190 ? -2.108 -5.225 12.989 1.00 97.81 190 LEU A C 1
ATOM 1445 O O . LEU A 1 190 ? -3.285 -5.269 13.342 1.00 97.81 190 LEU A O 1
ATOM 1449 N N . LEU A 1 191 ? -1.738 -4.692 11.821 1.00 97.00 191 LEU A N 1
ATOM 1450 C CA . LEU A 1 191 ? -2.698 -4.176 10.839 1.00 97.00 191 LEU A CA 1
ATOM 1451 C C . LEU A 1 191 ? -3.686 -5.267 10.401 1.00 97.00 191 LEU A C 1
ATOM 1453 O O . LEU A 1 191 ? -4.887 -5.013 10.312 1.00 97.00 191 LEU A O 1
ATOM 1457 N N . THR A 1 192 ? -3.206 -6.496 10.207 1.00 97.50 192 THR A N 1
ATOM 1458 C CA . THR A 1 192 ? -4.055 -7.656 9.891 1.00 97.50 192 THR A CA 1
ATOM 1459 C C . THR A 1 192 ? -5.038 -7.967 11.026 1.00 97.50 192 THR A C 1
ATOM 1461 O O . THR A 1 192 ? -6.233 -8.130 10.771 1.00 97.50 192 THR A O 1
ATOM 1464 N N . ALA A 1 193 ? -4.579 -7.982 12.282 1.00 97.38 193 ALA A N 1
ATOM 1465 C CA . ALA A 1 193 ? -5.423 -8.207 13.455 1.00 97.38 193 ALA A CA 1
ATOM 1466 C C . ALA A 1 193 ? -6.496 -7.114 13.603 1.00 97.38 193 ALA A C 1
ATOM 1468 O O . ALA A 1 193 ? -7.662 -7.427 13.841 1.00 97.38 193 ALA A O 1
ATOM 1469 N N . VAL A 1 194 ? -6.134 -5.840 13.407 1.00 97.06 194 VAL A N 1
ATOM 1470 C CA . VAL A 1 194 ? -7.070 -4.701 13.441 1.00 97.06 194 VAL A CA 1
ATOM 1471 C C . VAL A 1 194 ? -8.124 -4.819 12.344 1.00 97.06 194 VAL A C 1
ATOM 1473 O O . VAL A 1 194 ? -9.321 -4.697 12.618 1.00 97.06 194 VAL A O 1
ATOM 1476 N N . ALA A 1 195 ? -7.697 -5.104 11.111 1.00 96.88 195 ALA A N 1
ATOM 1477 C CA . ALA A 1 195 ? -8.595 -5.284 9.976 1.00 96.88 195 ALA A CA 1
ATOM 1478 C C . ALA A 1 195 ? -9.598 -6.416 10.233 1.00 96.88 195 ALA A C 1
ATOM 1480 O O . ALA A 1 195 ? -10.802 -6.253 10.021 1.00 96.88 195 ALA A O 1
ATOM 1481 N N . HIS A 1 196 ? -9.105 -7.550 10.733 1.00 96.69 196 HIS A N 1
ATOM 1482 C CA . HIS A 1 196 ? -9.929 -8.722 10.987 1.00 96.69 196 HIS A CA 1
ATOM 1483 C C . HIS A 1 196 ? -10.873 -8.521 12.182 1.00 96.69 196 HIS A C 1
ATOM 1485 O O . HIS A 1 196 ? -12.050 -8.868 12.098 1.00 96.69 196 HIS A O 1
ATOM 1491 N N . LEU A 1 197 ? -10.419 -7.858 13.253 1.00 96.50 197 LEU A N 1
ATOM 1492 C CA . LEU A 1 197 ? -11.272 -7.485 14.383 1.00 96.50 197 LEU A CA 1
ATOM 1493 C C . LEU A 1 197 ? -12.423 -6.566 13.944 1.00 96.50 197 LEU A C 1
ATOM 1495 O O . LEU A 1 197 ? -13.572 -6.797 14.324 1.00 96.50 197 LEU A O 1
ATOM 1499 N N . ARG A 1 198 ? -12.143 -5.560 13.100 1.00 96.75 198 ARG A N 1
ATOM 1500 C CA . ARG A 1 198 ? -13.184 -4.695 12.519 1.00 96.75 198 ARG A CA 1
ATOM 1501 C C . ARG A 1 198 ? -14.143 -5.477 11.624 1.00 96.75 198 ARG A C 1
ATOM 1503 O O . ARG A 1 198 ? -15.337 -5.186 11.655 1.00 96.75 198 ARG A O 1
ATOM 1510 N N . ALA A 1 199 ? -13.660 -6.448 10.848 1.00 96.06 199 ALA A N 1
ATOM 1511 C CA . ALA A 1 199 ? -14.520 -7.290 10.016 1.00 96.06 199 ALA A CA 1
ATOM 1512 C C . ALA A 1 199 ? -15.530 -8.073 10.872 1.00 96.06 199 ALA A C 1
ATOM 1514 O O . ALA A 1 199 ? -16.734 -7.959 10.641 1.00 96.06 199 ALA A O 1
ATOM 1515 N N . LEU A 1 200 ? -15.062 -8.747 11.930 1.00 96.00 200 LEU A N 1
ATOM 1516 C CA . LEU A 1 200 ? -15.930 -9.467 12.870 1.00 96.00 200 LEU A CA 1
ATOM 1517 C C . LEU A 1 200 ? -16.923 -8.533 13.580 1.00 96.00 200 LEU A C 1
ATOM 1519 O O . LEU A 1 200 ? -18.101 -8.861 13.711 1.00 96.00 200 LEU A O 1
ATOM 1523 N N . ALA A 1 201 ? -16.485 -7.341 13.997 1.00 96.62 201 ALA A N 1
ATOM 1524 C CA . ALA A 1 201 ? -17.375 -6.342 14.594 1.00 96.62 201 ALA A CA 1
ATOM 1525 C C . ALA A 1 201 ? -18.419 -5.817 13.597 1.00 96.62 201 ALA A C 1
ATOM 1527 O O . ALA A 1 201 ? -19.555 -5.536 13.975 1.00 96.62 201 ALA A O 1
ATOM 1528 N N . GLY A 1 202 ? -18.053 -5.683 12.321 1.00 96.38 202 GLY A N 1
ATOM 1529 C CA . GLY A 1 202 ? -18.970 -5.314 11.246 1.00 96.38 202 GLY A CA 1
ATOM 1530 C C . GLY A 1 202 ? -20.041 -6.377 11.003 1.00 96.38 202 GLY A C 1
ATOM 1531 O O . GLY A 1 202 ? -21.204 -6.030 10.813 1.00 96.38 202 GLY A O 1
ATOM 1532 N N . GLU A 1 203 ? -19.674 -7.657 11.062 1.00 96.56 203 GLU A N 1
ATOM 1533 C CA . GLU A 1 203 ? -20.619 -8.775 10.958 1.00 96.56 203 GLU A CA 1
ATOM 1534 C C . GLU A 1 203 ? -21.557 -8.851 12.170 1.00 96.56 203 GLU A C 1
ATOM 1536 O O . GLU A 1 203 ? -22.767 -8.996 12.002 1.00 96.56 203 GLU A O 1
ATOM 1541 N N . ALA A 1 204 ? -21.020 -8.701 13.384 1.00 96.56 204 ALA A N 1
ATOM 1542 C CA . ALA A 1 204 ? -21.793 -8.810 14.620 1.00 96.56 204 ALA A CA 1
ATOM 1543 C C . ALA A 1 204 ? -22.703 -7.596 14.883 1.00 96.56 204 ALA A C 1
ATOM 1545 O O . ALA A 1 204 ? -23.831 -7.753 15.352 1.00 96.56 204 ALA A O 1
ATOM 1546 N N . TYR A 1 205 ? -22.229 -6.381 14.580 1.00 96.06 205 TYR A N 1
ATOM 1547 C CA . TYR A 1 205 ? -22.861 -5.126 15.015 1.00 96.06 205 TYR A CA 1
ATOM 1548 C C . TYR A 1 205 ? -23.232 -4.176 13.866 1.00 96.06 205 TYR A C 1
ATOM 1550 O O . TYR A 1 205 ? -23.676 -3.047 14.102 1.00 96.06 205 TYR A O 1
ATOM 1558 N N . GLY A 1 206 ? -23.048 -4.590 12.609 1.00 94.69 206 GLY A N 1
ATOM 1559 C CA . GLY A 1 206 ? -23.380 -3.790 11.434 1.00 94.69 206 GLY A CA 1
ATOM 1560 C C . GLY A 1 206 ? -22.636 -2.453 11.410 1.00 94.69 206 GLY A C 1
ATOM 1561 O O . GLY A 1 206 ? -21.409 -2.389 11.500 1.00 94.69 206 GLY A O 1
ATOM 1562 N N . PHE A 1 207 ? -23.381 -1.347 11.301 1.00 88.44 207 PHE A N 1
ATOM 1563 C CA . PHE A 1 207 ? -22.785 -0.008 11.250 1.00 88.44 207 PHE A CA 1
ATOM 1564 C C . PHE A 1 207 ? -22.002 0.349 12.525 1.00 88.44 207 PHE A C 1
ATOM 1566 O O . PHE A 1 207 ? -21.011 1.068 12.436 1.00 88.44 207 PHE A O 1
ATOM 1573 N N . CYS A 1 208 ? -22.371 -0.188 13.694 1.00 87.69 208 CYS A N 1
ATOM 1574 C CA . CYS A 1 208 ? -21.643 0.063 14.944 1.00 87.69 208 CYS A CA 1
ATOM 1575 C C . CYS A 1 208 ? -20.224 -0.528 14.932 1.00 87.69 208 CYS A C 1
ATOM 1577 O O . CYS A 1 208 ? -19.318 0.065 15.518 1.00 87.69 208 CYS A O 1
ATOM 1579 N N . GLY A 1 209 ? -19.990 -1.623 14.199 1.00 89.38 209 GLY A N 1
ATOM 1580 C CA . GLY A 1 209 ? -18.650 -2.192 14.013 1.00 89.38 209 GLY A CA 1
ATOM 1581 C C . GLY A 1 209 ? -17.699 -1.256 13.262 1.00 89.38 209 GLY A C 1
ATOM 1582 O O . GLY A 1 209 ? -16.486 -1.302 13.462 1.00 89.38 209 GLY A O 1
ATOM 1583 N N . LYS A 1 210 ? -18.241 -0.315 12.470 1.00 88.44 210 LYS A N 1
ATOM 1584 C CA . LYS A 1 210 ? -17.450 0.709 11.769 1.00 88.44 210 LYS A CA 1
ATOM 1585 C C . LYS A 1 210 ? -16.839 1.768 12.697 1.00 88.44 210 LYS A C 1
ATOM 1587 O O . LYS A 1 210 ? -16.112 2.628 12.203 1.00 88.44 210 LYS A O 1
ATOM 1592 N N . ARG A 1 211 ? -17.103 1.707 14.006 1.00 90.94 211 ARG A N 1
ATOM 1593 C CA . ARG A 1 211 ? -16.452 2.552 15.021 1.00 90.94 211 ARG A CA 1
ATOM 1594 C C . ARG A 1 211 ? -15.013 2.126 15.323 1.00 90.94 211 ARG A C 1
ATOM 1596 O O . ARG A 1 211 ? -14.251 2.940 15.826 1.00 90.94 211 ARG A O 1
ATOM 1603 N N . LEU A 1 212 ? -14.626 0.880 15.042 1.00 95.12 212 LEU A N 1
ATOM 1604 C CA . LEU A 1 212 ? -13.235 0.426 15.202 1.00 95.12 212 LEU A CA 1
ATOM 1605 C C . LEU A 1 212 ? -12.371 0.923 14.041 1.00 95.12 212 LEU A C 1
ATOM 1607 O O . LEU A 1 212 ? -12.883 0.950 12.939 1.00 95.12 212 LEU A O 1
ATOM 1611 N N . PRO A 1 213 ? -11.090 1.270 14.199 1.00 93.50 213 PRO A N 1
ATOM 1612 C CA . PRO A 1 213 ? -10.219 1.637 13.082 1.00 93.50 213 PRO A CA 1
ATOM 1613 C C . PRO A 1 213 ? -10.214 0.591 11.959 1.00 93.50 213 PRO A C 1
ATOM 1615 O O . PRO A 1 213 ? -10.250 -0.612 12.214 1.00 93.50 213 PRO A O 1
ATOM 1618 N N . GLY A 1 214 ? -10.218 1.052 10.706 1.00 91.50 214 GLY A N 1
ATOM 1619 C CA . GLY A 1 214 ? -10.120 0.194 9.525 1.00 91.50 214 GLY A CA 1
ATOM 1620 C C . GLY A 1 214 ? -8.733 0.239 8.901 1.00 91.50 214 GLY A C 1
ATOM 1621 O O . GLY A 1 214 ? -8.020 1.226 9.046 1.00 91.50 214 GLY A O 1
ATOM 1622 N N . VAL A 1 215 ? -8.378 -0.829 8.189 1.00 93.19 215 VAL A N 1
ATOM 1623 C CA . VAL A 1 215 ? -7.179 -0.886 7.350 1.00 93.19 215 VAL A CA 1
ATOM 1624 C C . VAL A 1 215 ? -7.637 -1.034 5.908 1.00 93.19 215 VAL A C 1
ATOM 1626 O O . VAL A 1 215 ? -8.375 -1.964 5.583 1.00 93.19 215 VAL A O 1
ATOM 1629 N N . GLU A 1 216 ? -7.212 -0.107 5.058 1.00 89.88 216 GLU A N 1
ATOM 1630 C CA . GLU A 1 216 ? -7.474 -0.131 3.622 1.00 89.88 216 GLU A CA 1
ATOM 1631 C C . GLU A 1 216 ? -6.167 -0.418 2.885 1.00 89.88 216 GLU A C 1
ATOM 1633 O O . GLU A 1 216 ? -5.132 0.190 3.159 1.00 89.88 216 GLU A O 1
ATOM 1638 N N . THR A 1 217 ? -6.197 -1.376 1.959 1.00 85.69 217 THR A N 1
ATOM 1639 C CA . THR A 1 217 ? -5.028 -1.755 1.161 1.00 85.69 217 THR A CA 1
ATOM 1640 C C . THR A 1 217 ? -5.240 -1.321 -0.279 1.00 85.69 217 THR A C 1
ATOM 1642 O O . THR A 1 217 ? -6.154 -1.794 -0.952 1.00 85.69 217 THR A O 1
ATOM 1645 N N . HIS A 1 218 ? -4.367 -0.442 -0.767 1.00 85.88 218 HIS A N 1
ATOM 1646 C CA . HIS A 1 218 ? -4.335 -0.034 -2.168 1.00 85.88 218 HIS A CA 1
ATOM 1647 C C . HIS A 1 218 ? -3.164 -0.711 -2.874 1.00 85.88 218 HIS A C 1
ATOM 1649 O O . HIS A 1 218 ? -2.010 -0.528 -2.494 1.00 85.88 218 HIS A O 1
ATOM 1655 N N . LEU A 1 219 ? -3.464 -1.487 -3.916 1.00 84.38 219 LEU A N 1
ATOM 1656 C CA . LEU A 1 219 ? -2.454 -2.097 -4.772 1.00 84.38 219 LEU A CA 1
ATOM 1657 C C . LEU A 1 219 ? -2.350 -1.308 -6.076 1.00 84.38 219 LEU A C 1
ATOM 1659 O O . LEU A 1 219 ? -3.263 -1.327 -6.902 1.00 84.38 219 LEU A O 1
ATOM 1663 N N . TRP A 1 220 ? -1.211 -0.653 -6.273 1.00 82.81 220 TRP A N 1
ATOM 1664 C CA . TRP A 1 220 ? -0.877 0.002 -7.531 1.00 82.81 220 TRP A CA 1
ATOM 1665 C C . TRP A 1 220 ? -0.112 -0.978 -8.415 1.00 82.81 220 TRP A C 1
ATOM 1667 O O . TRP A 1 220 ? 0.994 -1.398 -8.081 1.00 82.81 220 TRP A O 1
ATOM 1677 N N . VAL A 1 221 ? -0.699 -1.351 -9.551 1.00 84.19 221 VAL A N 1
ATOM 1678 C CA . VAL A 1 221 ? -0.047 -2.212 -10.544 1.00 84.19 221 VAL A CA 1
ATOM 1679 C C . VAL A 1 221 ? 0.313 -1.369 -11.756 1.00 84.19 221 VAL A C 1
ATOM 1681 O O . VAL A 1 221 ? -0.550 -0.714 -12.338 1.00 84.19 221 VAL A O 1
ATOM 1684 N N . ARG A 1 222 ? 1.587 -1.409 -12.156 1.00 84.06 222 ARG A N 1
ATOM 1685 C CA . ARG A 1 222 ? 2.063 -0.796 -13.399 1.00 84.06 222 ARG A CA 1
ATOM 1686 C C . ARG A 1 222 ? 2.382 -1.872 -14.426 1.00 84.06 222 ARG A C 1
ATOM 1688 O O . ARG A 1 222 ? 3.003 -2.886 -14.116 1.00 84.06 222 ARG A O 1
ATOM 1695 N N . GLU A 1 223 ? 1.962 -1.643 -15.662 1.00 86.12 223 GLU A N 1
ATOM 1696 C CA . GLU A 1 223 ? 2.197 -2.567 -16.765 1.00 86.12 223 GLU A CA 1
ATOM 1697 C C . GLU A 1 223 ? 3.650 -2.466 -17.261 1.00 86.12 223 GLU A C 1
ATOM 1699 O O . GLU A 1 223 ? 4.081 -1.424 -17.749 1.00 86.12 223 GLU A O 1
ATOM 1704 N N . VAL A 1 224 ? 4.403 -3.570 -17.198 1.00 86.69 224 VAL A N 1
ATOM 1705 C CA . VAL A 1 224 ? 5.814 -3.623 -17.638 1.00 86.69 224 VAL A CA 1
ATOM 1706 C C . VAL A 1 224 ? 5.976 -3.322 -19.136 1.00 86.69 224 VAL A C 1
ATOM 1708 O O . VAL A 1 224 ? 7.001 -2.788 -19.545 1.00 86.69 224 VAL A O 1
ATOM 1711 N N . SER A 1 225 ? 4.964 -3.592 -19.970 1.00 83.00 225 SER A N 1
ATOM 1712 C CA . SER A 1 225 ? 5.001 -3.279 -21.415 1.00 83.00 225 SER A CA 1
ATOM 1713 C C . SER A 1 225 ? 5.105 -1.767 -21.708 1.00 83.00 225 SER A C 1
ATOM 1715 O O . SER A 1 225 ? 5.428 -1.344 -22.826 1.00 83.00 225 SER A O 1
ATOM 1717 N N . ARG A 1 226 ? 4.819 -0.937 -20.698 1.00 88.38 226 ARG A N 1
ATOM 1718 C CA . ARG A 1 226 ? 4.916 0.522 -20.761 1.00 88.38 226 ARG A CA 1
ATOM 1719 C C . ARG A 1 226 ? 6.281 1.053 -20.351 1.00 88.38 226 ARG A C 1
ATOM 1721 O O . ARG A 1 226 ? 6.490 2.260 -20.427 1.00 88.38 226 ARG A O 1
ATOM 1728 N N . ILE A 1 227 ? 7.210 0.172 -19.981 1.00 92.69 227 ILE A N 1
ATOM 1729 C CA . ILE A 1 227 ? 8.615 0.535 -19.838 1.00 92.69 227 ILE A CA 1
ATOM 1730 C C . ILE A 1 227 ? 9.181 0.826 -21.228 1.00 92.69 227 ILE A C 1
ATOM 1732 O O . ILE A 1 227 ? 9.076 0.023 -22.160 1.00 92.69 227 ILE A O 1
ATOM 1736 N N . GLU A 1 228 ? 9.781 1.996 -21.360 1.00 93.06 228 GLU A N 1
ATOM 1737 C CA . GLU A 1 228 ? 10.534 2.423 -22.525 1.00 93.06 228 GLU A CA 1
ATOM 1738 C C . GLU A 1 228 ? 12.014 2.450 -22.184 1.00 93.06 228 GLU A C 1
ATOM 1740 O O . GLU A 1 228 ? 12.403 2.726 -21.049 1.00 93.06 228 GLU A O 1
ATOM 1745 N N . ARG A 1 229 ? 12.834 2.140 -23.182 1.00 93.25 229 ARG A N 1
ATOM 1746 C CA . ARG A 1 229 ? 14.285 2.216 -23.108 1.00 93.25 229 ARG A CA 1
ATOM 1747 C C . ARG A 1 229 ? 14.765 3.354 -23.999 1.00 93.25 229 ARG A C 1
ATOM 1749 O O . ARG A 1 229 ? 14.320 3.456 -25.146 1.00 93.25 229 ARG A O 1
ATOM 1756 N N . ALA A 1 230 ? 15.684 4.167 -23.490 1.00 92.62 230 ALA A N 1
ATOM 1757 C CA . ALA A 1 230 ? 16.332 5.215 -24.267 1.00 92.62 230 ALA A CA 1
ATOM 1758 C C . ALA A 1 230 ? 17.106 4.589 -25.438 1.00 92.62 230 ALA A C 1
ATOM 1760 O O . ALA A 1 230 ? 17.799 3.581 -25.272 1.00 92.62 230 ALA A O 1
ATOM 1761 N N . VAL A 1 231 ? 16.934 5.138 -26.638 1.00 91.25 231 VAL A N 1
ATOM 1762 C CA . VAL A 1 231 ? 17.703 4.778 -27.837 1.00 91.25 231 VAL A CA 1
ATOM 1763 C C . VAL A 1 231 ? 18.928 5.678 -27.937 1.00 91.25 231 VAL A C 1
ATOM 1765 O O . VAL A 1 231 ? 20.037 5.196 -28.140 1.00 91.25 231 VAL A O 1
ATOM 1768 N N . THR A 1 232 ? 18.721 6.981 -27.772 1.00 87.12 232 THR A N 1
ATOM 1769 C CA . THR A 1 232 ? 19.777 7.996 -27.730 1.00 87.12 232 THR A CA 1
ATOM 1770 C C . THR A 1 232 ? 20.190 8.270 -26.281 1.00 87.12 232 THR A C 1
ATOM 1772 O O . THR A 1 232 ? 19.391 8.033 -25.373 1.00 87.12 232 THR A O 1
ATOM 1775 N N . PRO A 1 233 ? 21.405 8.788 -26.033 1.00 84.25 233 PRO A N 1
ATOM 1776 C CA . PRO A 1 233 ? 21.813 9.225 -24.700 1.00 84.25 233 PRO A CA 1
ATOM 1777 C C . PRO A 1 233 ? 20.834 10.252 -24.115 1.00 84.25 233 PRO A C 1
ATOM 1779 O O . PRO A 1 233 ? 20.371 11.135 -24.837 1.00 84.25 233 PRO A O 1
ATOM 1782 N N . THR A 1 234 ? 20.548 10.147 -22.818 1.00 84.50 234 THR A N 1
ATOM 1783 C CA . THR A 1 234 ? 19.779 11.145 -22.061 1.00 84.50 234 THR A CA 1
ATOM 1784 C C . THR A 1 234 ? 20.733 12.025 -21.249 1.00 84.50 234 THR A C 1
ATOM 1786 O O . THR A 1 234 ? 21.839 11.598 -20.904 1.00 84.50 234 THR A O 1
ATOM 1789 N N . GLU A 1 235 ? 20.326 13.256 -20.931 1.00 81.69 235 GLU A N 1
ATOM 1790 C CA . GLU A 1 235 ? 21.163 14.202 -20.168 1.00 81.69 235 GLU A CA 1
ATOM 1791 C C . GLU A 1 235 ? 21.463 13.718 -18.739 1.00 81.69 235 GLU A C 1
ATOM 1793 O O . GLU A 1 235 ? 22.537 13.974 -18.196 1.00 81.69 235 GLU A O 1
ATOM 1798 N N . ASP A 1 236 ? 20.520 12.993 -18.141 1.00 81.06 236 ASP A N 1
ATOM 1799 C CA . ASP A 1 236 ? 20.572 12.465 -16.777 1.00 81.06 236 ASP A CA 1
ATOM 1800 C C . ASP A 1 236 ? 21.121 11.027 -16.687 1.00 81.06 236 ASP A C 1
ATOM 1802 O O . ASP A 1 236 ? 21.245 10.472 -15.594 1.00 81.06 236 ASP A O 1
ATOM 1806 N N . GLY A 1 237 ? 21.455 10.413 -17.827 1.00 82.88 237 GLY A N 1
ATOM 1807 C CA . GLY A 1 237 ? 21.942 9.036 -17.917 1.00 82.88 237 GLY A CA 1
ATOM 1808 C C . GLY A 1 237 ? 20.889 7.951 -17.646 1.00 82.88 237 GLY A C 1
ATOM 1809 O O . GLY A 1 237 ? 21.255 6.777 -17.543 1.00 82.88 237 GLY A O 1
ATOM 1810 N N . GLN A 1 238 ? 19.605 8.301 -17.526 1.00 85.44 238 GLN A N 1
ATOM 1811 C CA . GLN A 1 238 ? 18.518 7.337 -17.371 1.00 85.44 238 GLN A CA 1
ATOM 1812 C C . GLN A 1 238 ? 18.331 6.488 -18.632 1.00 85.44 238 GLN A C 1
ATOM 1814 O O . GLN A 1 238 ? 18.198 6.976 -19.748 1.00 85.44 238 GLN A O 1
ATOM 1819 N N . VAL A 1 239 ? 18.275 5.169 -18.450 1.00 90.25 239 VAL A N 1
ATOM 1820 C CA . VAL A 1 239 ? 18.133 4.218 -19.568 1.00 90.25 239 VAL A CA 1
ATOM 1821 C C . VAL A 1 239 ? 16.700 3.716 -19.708 1.00 90.25 239 VAL A C 1
ATOM 1823 O O . VAL A 1 239 ? 16.313 3.273 -20.790 1.00 90.25 239 VAL A O 1
ATOM 1826 N N . PHE A 1 240 ? 15.905 3.785 -18.639 1.00 91.38 240 PHE A N 1
ATOM 1827 C CA . PHE A 1 240 ? 14.530 3.302 -18.606 1.00 91.38 240 PHE A CA 1
ATOM 1828 C C . PHE A 1 240 ? 13.591 4.349 -18.022 1.00 91.38 240 PHE A C 1
ATOM 1830 O O . PHE A 1 240 ? 13.941 5.037 -17.069 1.00 91.38 240 PHE A O 1
ATOM 1837 N N . ARG A 1 241 ? 12.372 4.403 -18.556 1.00 89.56 241 ARG A N 1
ATOM 1838 C CA . ARG A 1 241 ? 11.264 5.188 -18.000 1.00 89.56 241 ARG A CA 1
ATOM 1839 C C . ARG A 1 241 ? 9.947 4.452 -18.189 1.00 89.56 241 ARG A C 1
ATOM 1841 O O . ARG A 1 241 ? 9.849 3.591 -19.062 1.00 89.56 241 ARG A O 1
ATOM 1848 N N . PHE A 1 242 ? 8.910 4.818 -17.444 1.00 90.12 242 PHE A N 1
ATOM 1849 C CA . PHE A 1 242 ? 7.550 4.449 -17.831 1.00 90.12 242 PHE A CA 1
ATOM 1850 C C . PHE A 1 242 ? 6.949 5.525 -18.732 1.00 90.12 242 PHE A C 1
ATOM 1852 O O . PHE A 1 242 ? 6.970 6.705 -18.398 1.00 90.12 242 PHE A O 1
ATOM 1859 N N . ALA A 1 243 ? 6.346 5.110 -19.845 1.00 86.50 243 ALA A N 1
ATOM 1860 C CA . ALA A 1 243 ? 5.730 6.020 -20.814 1.00 86.50 243 ALA A CA 1
ATOM 1861 C C . ALA A 1 243 ? 4.628 6.917 -20.208 1.00 86.50 243 ALA A C 1
ATOM 1863 O O . ALA A 1 243 ? 4.390 8.019 -20.697 1.00 86.50 243 ALA A O 1
ATOM 1864 N N . ASP A 1 244 ? 3.961 6.446 -19.148 1.00 84.31 244 ASP A N 1
ATOM 1865 C CA . ASP A 1 244 ? 2.839 7.141 -18.503 1.00 84.31 244 ASP A CA 1
ATOM 1866 C C . ASP A 1 244 ? 3.267 8.177 -17.451 1.00 84.31 244 ASP A C 1
ATOM 1868 O O . ASP A 1 244 ? 2.417 8.924 -16.973 1.00 84.31 244 ASP A O 1
ATOM 1872 N N . ASP A 1 245 ? 4.554 8.241 -17.084 1.00 81.00 245 ASP A N 1
ATOM 1873 C CA . ASP A 1 245 ? 5.049 9.196 -16.075 1.00 81.00 245 ASP A CA 1
ATOM 1874 C C . ASP A 1 245 ? 5.060 10.650 -16.586 1.00 81.00 245 ASP A C 1
ATOM 1876 O O . ASP A 1 245 ? 5.258 11.590 -15.816 1.00 81.00 245 ASP A O 1
ATOM 1880 N N . GLY A 1 246 ? 4.789 10.854 -17.880 1.00 66.62 246 GLY A N 1
ATOM 1881 C CA . GLY A 1 246 ? 4.877 12.156 -18.530 1.00 66.62 246 GLY A CA 1
ATOM 1882 C C . GLY A 1 246 ? 6.327 12.620 -18.705 1.00 66.62 246 GLY A C 1
ATOM 1883 O O . GLY A 1 246 ? 7.277 11.876 -18.472 1.00 66.62 246 GLY A O 1
ATOM 1884 N N . HIS A 1 247 ? 6.509 13.863 -19.157 1.00 61.91 247 HIS A N 1
ATOM 1885 C CA . HIS A 1 247 ? 7.838 14.470 -19.265 1.00 61.91 247 HIS A CA 1
ATOM 1886 C C . HIS A 1 247 ? 8.253 14.992 -17.884 1.00 61.91 247 HIS A C 1
ATOM 1888 O O . HIS A 1 247 ? 7.943 16.127 -17.520 1.00 61.91 247 HIS A O 1
ATOM 1894 N N . ILE A 1 248 ? 8.908 14.147 -17.088 1.00 51.44 248 ILE A N 1
ATOM 1895 C CA . ILE A 1 248 ? 9.545 14.565 -15.835 1.00 51.44 248 ILE A CA 1
ATOM 1896 C C . ILE A 1 248 ? 10.886 15.216 -16.202 1.00 51.44 248 ILE A C 1
ATOM 1898 O O . ILE A 1 248 ? 11.895 14.531 -16.309 1.00 51.44 248 ILE A O 1
ATOM 1902 N N . GLY A 1 249 ? 10.896 16.530 -16.444 1.00 54.66 249 GLY A N 1
ATOM 1903 C CA . GLY A 1 249 ? 12.119 17.281 -16.761 1.00 54.66 249 GLY A CA 1
ATOM 1904 C C . GLY A 1 249 ? 11.999 18.201 -17.977 1.00 54.66 249 GLY A C 1
ATOM 1905 O O . GLY A 1 249 ? 10.915 18.371 -18.536 1.00 54.66 249 GLY A O 1
ATOM 1906 N N . ALA A 1 250 ? 13.119 18.835 -18.347 1.00 51.56 250 ALA A N 1
ATOM 1907 C CA . ALA A 1 250 ? 13.240 19.624 -19.576 1.00 51.56 250 ALA A CA 1
ATOM 1908 C C . ALA A 1 250 ? 12.882 18.770 -20.805 1.00 51.56 250 ALA A C 1
ATOM 1910 O O . ALA A 1 250 ? 12.877 17.547 -20.705 1.00 51.56 250 ALA A O 1
ATOM 1911 N N . GLU A 1 251 ? 12.554 19.409 -21.936 1.00 54.62 251 GLU A N 1
ATOM 1912 C CA . GLU A 1 251 ? 12.218 18.734 -23.199 1.00 54.62 251 GLU A CA 1
ATOM 1913 C C . GLU A 1 251 ? 13.267 17.667 -23.538 1.00 54.62 251 GLU A C 1
ATOM 1915 O O . GLU A 1 251 ? 14.330 17.964 -24.082 1.00 54.62 251 GLU A O 1
ATOM 1920 N N . ASP A 1 252 ? 12.975 16.421 -23.167 1.00 60.50 252 ASP A N 1
ATOM 1921 C CA . ASP A 1 252 ? 13.896 15.319 -23.353 1.00 60.50 252 ASP A CA 1
ATOM 1922 C C . ASP A 1 252 ? 13.938 15.004 -24.845 1.00 60.50 252 ASP A C 1
ATOM 1924 O O . ASP A 1 252 ? 13.020 14.409 -25.413 1.00 60.50 252 ASP A O 1
ATOM 1928 N N . SER A 1 253 ? 14.996 15.486 -25.497 1.00 70.12 253 SER A N 1
ATOM 1929 C CA . SER A 1 253 ? 15.252 15.247 -26.917 1.00 70.12 253 SER A CA 1
ATOM 1930 C C . SER A 1 253 ? 15.571 13.780 -27.218 1.00 70.12 253 SER A C 1
ATOM 1932 O O . SER A 1 253 ? 15.696 13.412 -28.392 1.00 70.12 253 SER A O 1
ATOM 1934 N N . ALA A 1 254 ? 15.695 12.935 -26.187 1.00 84.44 254 ALA A N 1
ATOM 1935 C CA . ALA A 1 254 ? 15.978 11.532 -26.372 1.00 84.44 254 ALA A CA 1
ATOM 1936 C C . ALA A 1 254 ? 14.813 10.778 -27.025 1.00 84.44 254 ALA A C 1
ATOM 1938 O O . ALA A 1 254 ? 13.627 11.025 -26.790 1.00 84.44 254 ALA A O 1
ATOM 1939 N N . VAL A 1 255 ? 15.166 9.797 -27.852 1.00 89.50 255 VAL A N 1
ATOM 1940 C CA . VAL A 1 255 ? 14.202 8.887 -28.464 1.00 89.50 255 VAL A CA 1
ATOM 1941 C C . VAL A 1 255 ? 13.982 7.700 -27.543 1.00 89.50 255 VAL A C 1
ATOM 1943 O O . VAL A 1 255 ? 14.918 6.976 -27.207 1.00 89.50 255 VAL A O 1
ATOM 1946 N N . TRP A 1 256 ? 12.724 7.470 -27.186 1.00 91.50 256 TRP A N 1
ATOM 1947 C CA . TRP A 1 256 ? 12.304 6.401 -26.290 1.00 91.50 256 TRP A CA 1
ATOM 1948 C C . TRP A 1 256 ? 11.400 5.424 -27.021 1.00 91.50 256 TRP A C 1
ATOM 1950 O O . TRP A 1 256 ? 10.429 5.820 -27.662 1.00 91.50 256 TRP A O 1
ATOM 1960 N N . LEU A 1 257 ? 11.716 4.138 -26.912 1.00 94.19 257 LEU A N 1
ATOM 1961 C CA . LEU A 1 257 ? 10.952 3.068 -27.546 1.00 94.19 257 LEU A CA 1
ATOM 1962 C C . LEU A 1 257 ? 10.604 1.985 -26.526 1.00 94.19 257 LEU A C 1
ATOM 1964 O O . LEU A 1 257 ? 11.355 1.811 -25.563 1.00 94.19 257 LEU A O 1
ATOM 1968 N N . PRO A 1 258 ? 9.511 1.221 -26.719 1.00 94.81 258 PRO A N 1
ATOM 1969 C CA . PRO A 1 258 ? 9.155 0.141 -25.805 1.00 94.81 258 PRO A CA 1
ATOM 1970 C C . PRO A 1 258 ? 10.325 -0.829 -25.610 1.00 94.81 258 PRO A C 1
ATOM 1972 O O . PRO A 1 258 ? 10.918 -1.307 -26.581 1.00 94.81 258 PRO A O 1
ATOM 1975 N N . ALA A 1 259 ? 10.669 -1.111 -24.357 1.00 95.06 259 ALA A N 1
ATOM 1976 C CA . ALA A 1 259 ? 11.776 -1.997 -24.035 1.00 95.06 259 ALA A CA 1
ATOM 1977 C C . ALA A 1 259 ? 11.421 -3.448 -24.388 1.00 95.06 259 ALA A C 1
ATOM 1979 O O . ALA A 1 259 ? 10.316 -3.918 -24.110 1.00 95.06 259 ALA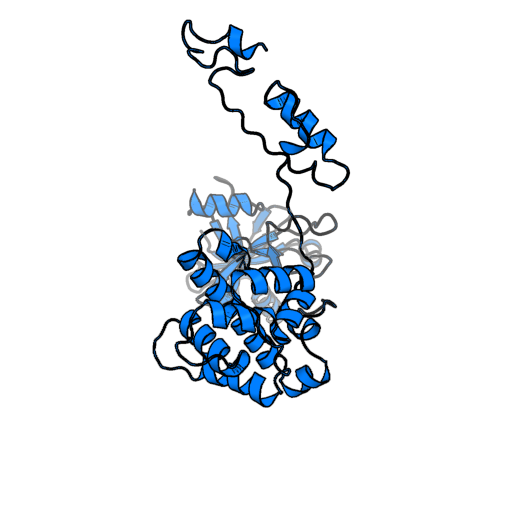 A O 1
ATOM 1980 N N . ILE A 1 260 ? 12.371 -4.183 -24.968 1.00 93.56 260 ILE A N 1
ATOM 1981 C CA . ILE A 1 260 ? 12.235 -5.628 -25.192 1.00 93.56 260 ILE A CA 1
ATOM 1982 C C . ILE A 1 260 ? 13.377 -6.393 -24.546 1.00 93.56 260 ILE A C 1
ATOM 1984 O O . ILE A 1 260 ? 14.483 -5.882 -24.370 1.00 93.56 260 ILE A O 1
ATOM 1988 N N . TYR A 1 261 ? 13.100 -7.655 -24.242 1.00 91.62 261 TYR A N 1
ATOM 1989 C CA . TYR A 1 261 ? 14.055 -8.602 -23.694 1.00 91.62 261 TYR A CA 1
ATOM 1990 C C . TYR A 1 261 ? 13.874 -9.963 -24.369 1.00 91.62 261 TYR A C 1
ATOM 1992 O O . TYR A 1 261 ? 12.766 -10.504 -24.422 1.00 91.62 261 TYR A O 1
ATOM 2000 N N . CYS A 1 262 ? 14.963 -10.524 -24.889 1.00 88.12 262 CYS A N 1
ATOM 2001 C CA . CYS A 1 262 ? 14.974 -11.854 -25.477 1.00 88.12 262 CYS A CA 1
ATOM 2002 C C . CYS A 1 262 ? 15.188 -12.910 -24.389 1.00 88.12 262 CYS A C 1
ATOM 2004 O O . CYS A 1 262 ? 16.248 -12.964 -23.770 1.00 88.12 262 CYS A O 1
ATOM 2006 N N . ARG A 1 263 ? 14.206 -13.797 -24.202 1.00 89.19 263 ARG A N 1
ATOM 2007 C CA . ARG A 1 263 ? 14.265 -14.878 -23.200 1.00 89.19 263 ARG A CA 1
ATOM 2008 C C . ARG A 1 263 ? 15.279 -15.978 -23.523 1.00 89.19 263 ARG A C 1
ATOM 2010 O O . ARG A 1 263 ? 15.677 -16.695 -22.618 1.00 89.19 263 ARG A O 1
ATOM 2017 N N . GLU A 1 264 ? 15.684 -16.099 -24.785 1.00 87.00 264 GLU A N 1
ATOM 2018 C CA . GLU A 1 264 ? 16.629 -17.130 -25.228 1.00 87.00 264 GLU A CA 1
ATOM 2019 C C . GLU A 1 264 ? 18.082 -16.710 -24.977 1.00 87.00 264 GLU A C 1
ATOM 2021 O O . GLU A 1 264 ? 18.872 -17.465 -24.424 1.00 87.00 264 GLU A O 1
ATOM 2026 N N . CYS A 1 265 ? 18.448 -15.486 -25.376 1.00 83.88 265 CYS A N 1
ATOM 2027 C CA . CYS A 1 265 ? 19.829 -15.004 -25.279 1.00 83.88 265 CYS A CA 1
ATOM 2028 C C . CYS A 1 265 ? 20.068 -14.008 -24.137 1.00 83.88 265 CYS A C 1
ATOM 2030 O O . CYS A 1 265 ? 21.198 -13.568 -23.944 1.00 83.88 265 CYS A O 1
ATOM 2032 N N . GLY A 1 266 ? 19.022 -13.608 -23.410 1.00 87.31 266 GLY A N 1
ATOM 2033 C CA . GLY A 1 266 ? 19.107 -12.664 -22.296 1.00 87.31 266 GLY A CA 1
ATOM 2034 C C . GLY A 1 266 ? 19.401 -11.214 -22.690 1.00 87.31 266 GLY A C 1
ATOM 2035 O O . GLY A 1 266 ? 19.670 -10.389 -21.820 1.00 87.31 266 GLY A O 1
ATOM 2036 N N . ARG A 1 267 ? 19.376 -10.881 -23.986 1.00 89.19 267 ARG A N 1
ATOM 2037 C CA . ARG A 1 267 ? 19.710 -9.538 -24.485 1.00 89.19 267 ARG A CA 1
ATOM 2038 C C . ARG A 1 267 ? 18.495 -8.621 -24.511 1.00 89.19 267 ARG A C 1
ATOM 2040 O O . ARG A 1 267 ? 17.388 -9.054 -24.829 1.00 89.19 267 ARG A O 1
ATOM 2047 N N . ALA A 1 268 ? 18.734 -7.346 -24.227 1.00 92.31 268 ALA A N 1
ATOM 2048 C CA . ALA A 1 268 ? 17.730 -6.291 -24.274 1.00 92.31 268 ALA A CA 1
ATOM 2049 C C . ALA A 1 268 ? 17.794 -5.494 -25.586 1.00 92.31 268 ALA A C 1
ATOM 2051 O O . ALA A 1 268 ? 18.777 -5.544 -26.330 1.00 92.31 268 ALA A O 1
ATOM 2052 N N . GLY A 1 269 ? 16.731 -4.751 -25.865 1.00 94.19 269 GLY A N 1
ATOM 2053 C CA . GLY A 1 269 ? 16.610 -3.952 -27.073 1.00 94.19 269 GLY A CA 1
ATOM 2054 C C . GLY A 1 269 ? 15.386 -3.048 -27.054 1.00 94.19 269 GLY A C 1
ATOM 2055 O O . GLY A 1 269 ? 14.842 -2.745 -25.991 1.00 94.19 269 GLY A O 1
ATOM 2056 N N . TRP A 1 270 ? 14.930 -2.683 -28.246 1.00 95.19 270 TRP A N 1
ATOM 2057 C CA . TRP A 1 270 ? 13.765 -1.839 -28.478 1.00 95.19 270 TRP A CA 1
ATOM 2058 C C . TRP A 1 270 ? 12.757 -2.533 -29.399 1.00 95.19 270 TRP A C 1
ATOM 2060 O O . TRP A 1 270 ? 13.135 -3.167 -30.386 1.00 95.19 270 TRP A O 1
ATOM 2070 N N . MET A 1 271 ? 11.466 -2.409 -29.099 1.00 93.56 271 MET A N 1
ATOM 2071 C CA . MET A 1 271 ? 10.416 -2.717 -30.064 1.00 93.56 271 MET A CA 1
ATOM 2072 C C . MET A 1 271 ? 10.250 -1.526 -31.000 1.00 93.56 271 MET A C 1
ATOM 2074 O O . MET A 1 271 ? 10.109 -0.392 -30.548 1.00 93.56 271 MET A O 1
ATOM 2078 N N . THR A 1 272 ? 10.195 -1.795 -32.297 1.00 93.38 272 THR A N 1
ATOM 2079 C CA . THR A 1 272 ? 9.827 -0.813 -33.320 1.00 93.38 272 THR A CA 1
ATOM 2080 C C . THR A 1 272 ? 8.629 -1.302 -34.116 1.00 93.38 272 THR A C 1
ATOM 2082 O O . THR A 1 272 ? 8.210 -2.450 -33.965 1.00 93.38 272 THR A O 1
ATOM 2085 N N . ALA A 1 273 ? 8.084 -0.449 -34.977 1.00 91.88 273 ALA A N 1
ATOM 2086 C CA . ALA A 1 273 ? 7.161 -0.843 -36.032 1.00 91.88 273 ALA A CA 1
ATOM 2087 C C . ALA A 1 273 ? 7.485 -0.061 -37.305 1.00 91.88 273 ALA A C 1
ATOM 2089 O O . ALA A 1 273 ? 7.962 1.070 -37.222 1.00 91.88 273 ALA A O 1
ATOM 2090 N N . HIS A 1 274 ? 7.215 -0.648 -38.468 1.00 89.62 274 HIS A N 1
ATOM 2091 C CA . HIS A 1 274 ? 7.273 0.087 -39.729 1.00 89.62 274 HIS A CA 1
ATOM 2092 C C . HIS A 1 274 ? 5.961 0.821 -40.001 1.00 89.62 274 HIS A C 1
ATOM 2094 O O . HIS A 1 274 ? 4.872 0.317 -39.705 1.00 89.62 274 HIS A O 1
ATOM 2100 N N . GLU A 1 275 ? 6.062 2.005 -40.600 1.00 86.62 275 GLU A N 1
ATOM 2101 C CA . GLU A 1 275 ? 4.912 2.667 -41.203 1.00 86.62 275 GLU A CA 1
ATOM 2102 C C . GLU A 1 275 ? 4.349 1.775 -42.336 1.00 86.62 275 GLU A C 1
ATOM 2104 O O . GLU A 1 275 ? 5.109 1.204 -43.124 1.00 86.62 275 GLU A O 1
ATOM 2109 N N . PRO A 1 276 ? 3.018 1.607 -42.455 1.00 81.44 276 PRO A N 1
ATOM 2110 C CA . PRO A 1 276 ? 2.446 0.739 -43.481 1.00 81.44 276 PRO A CA 1
ATOM 2111 C C . PRO A 1 276 ? 2.876 1.143 -44.901 1.00 81.44 276 PRO A C 1
ATOM 2113 O O . PRO A 1 276 ? 2.539 2.227 -45.372 1.00 81.44 276 PRO A O 1
ATOM 2116 N N . GLY A 1 277 ? 3.563 0.239 -45.605 1.00 78.69 277 GLY A N 1
ATOM 2117 C CA . GLY A 1 277 ? 3.987 0.448 -46.994 1.00 78.69 277 GLY A CA 1
ATOM 2118 C C . GLY A 1 277 ? 5.260 1.282 -47.170 1.00 78.69 277 GLY A C 1
ATOM 2119 O O . GLY A 1 277 ? 5.576 1.633 -48.306 1.00 78.69 277 GLY A O 1
ATOM 2120 N N . THR A 1 278 ? 5.988 1.591 -46.092 1.00 84.00 278 THR A N 1
ATOM 2121 C CA . THR A 1 278 ? 7.309 2.234 -46.149 1.00 84.00 278 THR A CA 1
ATOM 2122 C C . THR A 1 278 ? 8.300 1.508 -45.232 1.00 84.00 278 THR A C 1
ATOM 2124 O O . THR A 1 278 ? 7.907 0.727 -44.368 1.00 84.00 278 THR A O 1
ATOM 2127 N N . ASP A 1 279 ? 9.593 1.783 -45.405 1.00 81.31 279 ASP A N 1
ATOM 2128 C CA . ASP A 1 279 ? 10.642 1.277 -44.507 1.00 81.31 279 ASP A CA 1
ATOM 2129 C C . ASP A 1 279 ? 10.882 2.202 -43.299 1.00 81.31 279 ASP A C 1
ATOM 2131 O O . ASP A 1 279 ? 11.761 1.938 -42.474 1.00 81.31 279 ASP A O 1
ATOM 2135 N N . ALA A 1 280 ? 10.109 3.288 -43.168 1.00 87.62 280 ALA A N 1
ATOM 2136 C CA . ALA A 1 280 ? 10.262 4.240 -42.076 1.00 87.62 280 ALA A CA 1
ATOM 2137 C C . ALA A 1 280 ? 9.823 3.623 -40.743 1.00 87.62 280 ALA A C 1
ATOM 2139 O O . ALA A 1 280 ? 8.811 2.926 -40.654 1.00 87.62 280 ALA A O 1
ATOM 2140 N N . VAL A 1 281 ? 10.593 3.898 -39.697 1.00 90.19 281 VAL A N 1
ATOM 2141 C CA . VAL A 1 281 ? 10.362 3.395 -38.346 1.00 90.19 281 VAL A CA 1
ATOM 2142 C C . VAL A 1 281 ? 9.476 4.367 -37.569 1.00 90.19 281 VAL A C 1
ATOM 2144 O O . VAL A 1 281 ? 9.764 5.559 -37.452 1.00 90.19 281 VAL A O 1
ATOM 2147 N N . VAL A 1 282 ? 8.406 3.840 -36.984 1.00 91.06 282 VAL A N 1
ATOM 2148 C CA . VAL A 1 282 ? 7.553 4.556 -36.037 1.00 91.06 282 VAL A CA 1
ATOM 2149 C C . VAL A 1 282 ? 8.325 4.754 -34.734 1.00 91.06 282 VAL A C 1
ATOM 2151 O O . VAL A 1 282 ? 8.845 3.791 -34.175 1.00 91.06 282 VAL A O 1
ATOM 2154 N N . LEU A 1 283 ? 8.384 5.996 -34.244 1.00 89.56 283 LEU A N 1
ATOM 2155 C CA . LEU A 1 283 ? 9.027 6.333 -32.965 1.00 89.56 283 LEU A CA 1
ATOM 2156 C C . LEU A 1 283 ? 8.035 6.506 -31.810 1.00 89.56 283 LEU A C 1
ATOM 2158 O O . LEU A 1 283 ? 8.433 6.570 -30.653 1.00 89.56 283 LEU A O 1
ATOM 2162 N N . ASN A 1 284 ? 6.736 6.593 -32.101 1.00 89.50 284 ASN A N 1
ATOM 2163 C CA . ASN A 1 284 ? 5.725 6.747 -31.068 1.00 89.50 284 ASN A CA 1
ATOM 2164 C C . ASN A 1 284 ? 5.430 5.395 -30.399 1.00 89.50 284 ASN A C 1
ATOM 2166 O O . ASN A 1 284 ? 4.839 4.500 -31.007 1.00 89.50 284 ASN A O 1
ATOM 2170 N N . GLY A 1 285 ? 5.790 5.257 -29.121 1.00 89.31 285 GLY A N 1
ATOM 2171 C CA . GLY A 1 285 ? 5.565 4.029 -28.355 1.00 89.31 285 GLY A CA 1
ATOM 2172 C C . GLY A 1 285 ? 4.097 3.587 -28.287 1.00 89.31 285 GLY A C 1
ATOM 2173 O O . GLY A 1 285 ? 3.816 2.388 -28.292 1.00 89.31 285 GLY A O 1
ATOM 2174 N N . GLY A 1 286 ? 3.143 4.521 -28.249 1.00 89.62 286 GLY A N 1
ATOM 2175 C CA . GLY A 1 286 ? 1.709 4.214 -28.256 1.00 89.62 286 GLY A CA 1
ATOM 2176 C C . GLY A 1 286 ? 1.246 3.588 -29.574 1.00 89.62 286 GLY A C 1
ATOM 2177 O O . GLY A 1 286 ? 0.518 2.594 -29.567 1.00 89.62 286 GLY A O 1
ATOM 2178 N N . GLU A 1 287 ? 1.722 4.113 -30.703 1.00 91.00 287 GLU A N 1
ATOM 2179 C CA . GLU A 1 287 ? 1.441 3.564 -32.034 1.00 91.00 287 GLU A CA 1
ATOM 2180 C C . GLU A 1 287 ? 2.072 2.183 -32.231 1.00 91.00 287 GLU A C 1
ATOM 2182 O O . GLU A 1 287 ? 1.413 1.289 -32.757 1.00 91.00 287 GLU A O 1
ATOM 2187 N N . ILE A 1 288 ? 3.302 1.970 -31.749 1.00 92.75 288 ILE A N 1
ATOM 2188 C CA . ILE A 1 288 ? 3.980 0.663 -31.801 1.00 92.75 288 ILE A CA 1
ATOM 2189 C C . ILE A 1 288 ? 3.201 -0.382 -30.992 1.00 92.75 288 ILE A C 1
ATOM 2191 O O . ILE A 1 288 ? 2.943 -1.483 -31.483 1.00 92.75 288 ILE A O 1
ATOM 2195 N N . ARG A 1 289 ? 2.776 -0.040 -29.767 1.00 91.00 289 ARG A N 1
ATOM 2196 C CA . ARG A 1 289 ? 1.967 -0.934 -28.920 1.00 91.00 289 ARG A CA 1
ATOM 2197 C C . ARG A 1 289 ? 0.631 -1.259 -29.586 1.00 91.00 289 ARG A C 1
ATOM 2199 O O . ARG A 1 289 ? 0.256 -2.427 -29.649 1.00 91.00 289 ARG A O 1
ATOM 2206 N N . LYS A 1 290 ? -0.044 -0.262 -30.163 1.00 91.38 290 LYS A N 1
ATOM 2207 C CA . LYS A 1 290 ? -1.279 -0.473 -30.930 1.00 91.38 290 LYS A CA 1
ATOM 2208 C C . LYS A 1 290 ? -1.053 -1.382 -32.142 1.00 91.38 290 LYS A C 1
ATOM 2210 O O . LYS A 1 290 ? -1.808 -2.329 -32.341 1.00 91.38 290 LYS A O 1
ATOM 2215 N N . ALA A 1 291 ? 0.011 -1.150 -32.911 1.00 91.50 291 ALA A N 1
ATOM 2216 C CA . ALA A 1 291 ? 0.370 -1.985 -34.054 1.00 91.50 291 ALA A CA 1
ATOM 2217 C C . ALA A 1 291 ? 0.646 -3.437 -33.642 1.00 91.50 291 ALA A C 1
ATOM 2219 O O . ALA A 1 291 ? 0.256 -4.346 -34.362 1.00 91.50 291 ALA A O 1
ATOM 2220 N N . SER A 1 292 ? 1.231 -3.677 -32.463 1.00 90.06 292 SER A N 1
ATOM 2221 C CA . SER A 1 292 ? 1.463 -5.043 -31.968 1.00 90.06 292 SER A CA 1
ATOM 2222 C C . SER A 1 292 ? 0.193 -5.866 -31.749 1.00 90.06 292 SER A C 1
ATOM 2224 O O . SER A 1 292 ? 0.251 -7.093 -31.799 1.00 90.06 292 SER A O 1
ATOM 2226 N N . VAL A 1 293 ? -0.948 -5.198 -31.561 1.00 90.75 293 VAL A N 1
ATOM 2227 C CA . VAL A 1 293 ? -2.264 -5.828 -31.417 1.00 90.75 293 VAL A CA 1
ATOM 2228 C C . VAL A 1 293 ? -2.997 -5.869 -32.757 1.00 90.75 293 VAL A C 1
ATOM 2230 O O . VAL A 1 293 ? -3.479 -6.923 -33.163 1.00 90.75 293 VAL A O 1
ATOM 2233 N N . ASP A 1 294 ? -3.066 -4.732 -33.454 1.00 93.25 294 ASP A N 1
ATOM 2234 C CA . ASP A 1 294 ? -3.903 -4.575 -34.649 1.00 93.25 294 ASP A CA 1
ATOM 2235 C C . ASP A 1 294 ? -3.263 -5.171 -35.916 1.00 93.25 294 ASP A C 1
ATOM 2237 O O . ASP A 1 294 ? -3.973 -5.570 -36.840 1.00 93.25 294 ASP A O 1
ATOM 2241 N N . LYS A 1 295 ? -1.926 -5.170 -35.988 1.00 91.75 295 LYS A N 1
ATOM 2242 C CA . LYS A 1 295 ? -1.117 -5.501 -37.174 1.00 91.75 295 LYS A CA 1
ATOM 2243 C C . LYS A 1 295 ? 0.197 -6.184 -36.766 1.00 91.75 295 LYS A C 1
ATOM 2245 O O . LYS A 1 295 ? 1.269 -5.575 -36.874 1.00 91.75 295 LYS A O 1
ATOM 2250 N N . PRO A 1 296 ? 0.145 -7.431 -36.265 1.00 88.06 296 PRO A N 1
ATOM 2251 C CA . PRO A 1 296 ? 1.303 -8.130 -35.698 1.00 88.06 296 PRO A CA 1
ATOM 2252 C C . PRO A 1 296 ? 2.447 -8.362 -36.702 1.00 88.06 296 PRO A C 1
ATOM 2254 O O . PRO A 1 296 ? 3.553 -8.720 -36.305 1.00 88.06 296 PRO A O 1
ATOM 2257 N N . GLU A 1 297 ? 2.214 -8.139 -37.995 1.00 88.56 297 GLU A N 1
ATOM 2258 C CA . GLU A 1 297 ? 3.216 -8.184 -39.055 1.00 88.56 297 GLU A CA 1
ATOM 2259 C C . GLU A 1 297 ? 4.123 -6.945 -39.130 1.00 88.56 297 GLU A C 1
ATOM 2261 O O . GLU A 1 297 ? 5.175 -7.024 -39.770 1.00 88.56 297 GLU A O 1
ATOM 2266 N N . LEU A 1 298 ? 3.748 -5.819 -38.511 1.00 88.75 298 LEU A N 1
ATOM 2267 C CA . LEU A 1 298 ? 4.501 -4.557 -38.571 1.00 88.75 298 LEU A CA 1
ATOM 2268 C C . LEU A 1 298 ? 5.593 -4.406 -37.504 1.00 88.75 298 LEU A C 1
ATOM 2270 O O . LEU A 1 298 ? 6.644 -3.848 -37.837 1.00 88.75 298 LEU A O 1
ATOM 2274 N N . PRO A 1 299 ? 5.404 -4.857 -36.247 1.00 91.00 299 PRO A N 1
ATOM 2275 C CA . PRO A 1 299 ? 6.447 -4.739 -35.245 1.00 91.00 299 PRO A CA 1
ATOM 2276 C C . PRO A 1 299 ? 7.720 -5.498 -35.620 1.00 91.00 299 PRO A C 1
ATOM 2278 O O . PRO A 1 299 ? 7.682 -6.608 -36.162 1.00 91.00 299 PRO A O 1
ATOM 2281 N N . ARG A 1 300 ? 8.868 -4.906 -35.295 1.00 90.19 300 ARG A N 1
ATOM 2282 C CA . ARG A 1 300 ? 10.190 -5.510 -35.466 1.00 90.19 300 ARG A CA 1
ATOM 2283 C C . ARG A 1 300 ? 11.012 -5.313 -34.191 1.00 90.19 300 ARG A C 1
ATOM 2285 O O . ARG A 1 300 ? 11.199 -4.171 -33.761 1.00 90.19 300 ARG A O 1
ATOM 2292 N N . PRO A 1 301 ? 11.500 -6.397 -33.564 1.00 91.88 301 PRO A N 1
ATOM 2293 C CA . PRO A 1 301 ? 12.409 -6.277 -32.438 1.00 91.88 301 PRO A CA 1
ATOM 2294 C C . PRO A 1 301 ? 13.803 -5.868 -32.927 1.00 91.88 301 PRO A C 1
ATOM 2296 O O . PRO A 1 301 ? 14.350 -6.492 -33.834 1.00 91.88 301 PRO A O 1
ATOM 2299 N N . LEU A 1 302 ? 14.391 -4.860 -32.287 1.00 93.50 302 LEU A N 1
ATOM 2300 C CA . LEU A 1 302 ? 15.773 -4.436 -32.491 1.00 93.50 302 LEU A CA 1
ATOM 2301 C C . LEU A 1 302 ? 16.570 -4.739 -31.226 1.00 93.50 302 LEU A C 1
ATOM 2303 O O . LEU A 1 302 ? 16.340 -4.124 -30.190 1.00 93.50 302 LEU A O 1
ATOM 2307 N N . ILE A 1 303 ? 17.498 -5.690 -31.283 1.00 93.00 303 ILE A N 1
ATOM 2308 C CA . ILE A 1 303 ? 18.347 -6.037 -30.135 1.00 93.00 303 ILE A CA 1
ATOM 2309 C C . ILE A 1 303 ? 19.598 -5.160 -30.150 1.00 93.00 303 ILE A C 1
ATOM 2311 O O . ILE A 1 303 ? 20.210 -4.991 -31.196 1.00 93.00 303 ILE A O 1
ATOM 2315 N N . ASP A 1 304 ? 20.009 -4.631 -29.000 1.00 92.50 304 ASP A N 1
ATOM 2316 C CA . ASP A 1 304 ? 21.223 -3.814 -28.892 1.00 92.50 304 ASP A CA 1
ATOM 2317 C C . ASP A 1 304 ? 22.467 -4.609 -29.305 1.00 92.50 304 ASP A C 1
ATOM 2319 O O . ASP A 1 304 ? 22.715 -5.693 -28.763 1.00 92.50 304 ASP A O 1
ATOM 2323 N N . ALA A 1 305 ? 23.224 -4.083 -30.271 1.00 91.06 305 ALA A N 1
ATOM 2324 C CA . ALA A 1 305 ? 24.416 -4.709 -30.836 1.00 91.06 305 ALA A CA 1
ATOM 2325 C C . ALA A 1 305 ? 25.706 -3.915 -30.569 1.00 91.06 305 ALA A C 1
ATOM 2327 O O . ALA A 1 305 ? 26.718 -4.100 -31.249 1.00 91.06 305 ALA A O 1
ATOM 2328 N N . THR A 1 306 ? 25.686 -3.010 -29.586 1.00 88.00 306 THR A N 1
ATOM 2329 C CA . THR A 1 306 ? 26.825 -2.139 -29.261 1.00 88.00 306 THR A CA 1
ATOM 2330 C C . THR A 1 306 ? 28.091 -2.932 -28.939 1.00 88.00 306 THR A C 1
ATOM 2332 O O . THR A 1 306 ? 29.185 -2.560 -29.366 1.00 88.00 306 THR A O 1
ATOM 2335 N N . ASN A 1 307 ? 27.965 -4.044 -28.213 1.00 85.00 307 ASN A N 1
ATOM 2336 C CA . ASN A 1 307 ? 29.112 -4.871 -27.841 1.00 85.00 307 ASN A CA 1
ATOM 2337 C C . ASN A 1 307 ? 29.677 -5.649 -29.037 1.00 85.00 307 ASN A C 1
ATOM 2339 O O . ASN A 1 307 ? 30.895 -5.729 -29.189 1.00 85.00 307 ASN A O 1
ATOM 2343 N N . GLU A 1 308 ? 28.813 -6.184 -29.900 1.00 83.25 308 GLU A N 1
ATOM 2344 C CA . GLU A 1 308 ? 29.204 -6.856 -31.138 1.00 8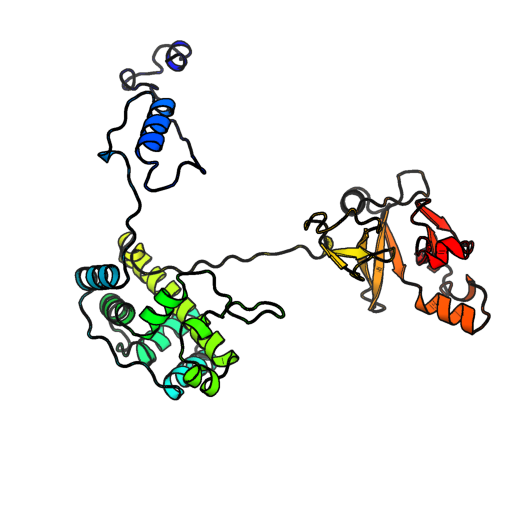3.25 308 GLU A CA 1
ATOM 2345 C C . GLU A 1 308 ? 29.965 -5.913 -32.061 1.00 83.25 308 GLU A C 1
ATOM 2347 O O . GLU A 1 308 ? 31.056 -6.250 -32.513 1.00 83.25 308 GLU A O 1
ATOM 2352 N N . TYR A 1 309 ? 29.436 -4.707 -32.266 1.00 84.50 309 TYR A N 1
ATOM 2353 C CA . TYR A 1 309 ? 30.098 -3.696 -33.078 1.00 84.50 309 TYR A CA 1
ATOM 2354 C C . TYR A 1 309 ? 31.461 -3.295 -32.495 1.00 84.50 309 TYR A C 1
ATOM 2356 O O . TYR A 1 309 ? 32.458 -3.282 -33.214 1.00 84.50 309 TYR A O 1
ATOM 2364 N N . ARG A 1 310 ? 31.558 -3.045 -31.180 1.00 84.38 310 ARG A N 1
ATOM 2365 C CA . ARG A 1 310 ? 32.848 -2.732 -30.532 1.00 84.38 310 ARG A CA 1
ATOM 2366 C C . ARG A 1 310 ? 33.878 -3.845 -30.724 1.00 84.38 310 ARG A C 1
ATOM 2368 O O . ARG A 1 310 ? 35.045 -3.549 -30.969 1.00 84.38 310 ARG A O 1
ATOM 2375 N N . ARG A 1 311 ? 33.455 -5.111 -30.633 1.00 81.88 311 ARG A N 1
ATOM 2376 C CA . ARG A 1 311 ? 34.323 -6.264 -30.903 1.00 81.88 311 ARG A CA 1
ATOM 2377 C C . ARG A 1 311 ? 34.763 -6.299 -32.366 1.00 81.88 311 ARG A C 1
ATOM 2379 O O . ARG A 1 311 ? 35.946 -6.481 -32.621 1.00 81.88 311 ARG A O 1
ATOM 2386 N N . ALA A 1 312 ? 33.840 -6.065 -33.301 1.00 80.62 312 ALA A N 1
ATOM 2387 C CA . ALA A 1 312 ? 34.130 -6.014 -34.733 1.00 80.62 312 ALA A CA 1
ATOM 2388 C C . ALA A 1 312 ? 35.240 -5.005 -35.049 1.00 80.62 312 ALA A C 1
ATOM 2390 O O . ALA A 1 312 ? 36.234 -5.346 -35.683 1.00 80.62 312 ALA A O 1
ATOM 2391 N N . VAL A 1 313 ? 35.095 -3.783 -34.527 1.00 82.00 313 VAL A N 1
ATOM 2392 C CA . VAL A 1 313 ? 36.063 -2.695 -34.711 1.00 82.00 313 VAL A CA 1
ATOM 2393 C C . VAL A 1 313 ? 37.418 -3.051 -34.095 1.00 82.00 313 VAL A C 1
ATOM 2395 O O . VAL A 1 313 ? 38.450 -2.828 -34.723 1.00 82.00 313 VAL A O 1
ATOM 2398 N N . ALA A 1 314 ? 37.433 -3.631 -32.890 1.00 84.75 314 ALA A N 1
ATOM 2399 C CA . ALA A 1 314 ? 38.671 -4.031 -32.220 1.00 84.75 314 ALA A CA 1
ATOM 2400 C C . ALA A 1 314 ? 39.426 -5.146 -32.968 1.00 84.75 314 ALA A C 1
ATOM 2402 O O . ALA A 1 314 ? 40.655 -5.176 -32.951 1.00 84.75 314 ALA A O 1
ATOM 2403 N N . GLU A 1 315 ? 38.697 -6.049 -33.625 1.00 84.00 315 GLU A N 1
ATOM 2404 C CA . GLU A 1 315 ? 39.243 -7.199 -34.353 1.00 84.00 315 GLU A CA 1
ATOM 2405 C C . GLU A 1 315 ? 39.446 -6.926 -35.856 1.00 84.00 315 GLU A C 1
ATOM 2407 O O . GLU A 1 315 ? 39.934 -7.796 -36.576 1.00 84.00 315 GLU A O 1
ATOM 2412 N N . GLY A 1 316 ? 39.102 -5.725 -36.343 1.00 78.69 316 GLY A N 1
ATOM 2413 C CA . GLY A 1 316 ? 39.194 -5.360 -37.761 1.00 78.69 316 GLY A CA 1
ATOM 2414 C C . GLY A 1 316 ? 38.256 -6.168 -38.664 1.00 78.69 316 GLY A C 1
ATOM 2415 O O . GLY A 1 316 ? 38.577 -6.408 -39.827 1.00 78.69 316 GLY A O 1
ATOM 2416 N N . MET A 1 317 ? 37.130 -6.637 -38.122 1.00 75.94 317 MET A N 1
ATOM 2417 C CA . MET A 1 317 ? 36.129 -7.411 -38.851 1.00 75.94 317 MET A CA 1
ATOM 2418 C C . MET A 1 317 ? 35.135 -6.500 -39.569 1.00 75.94 317 MET A C 1
ATOM 2420 O O . MET A 1 317 ? 34.681 -5.498 -39.017 1.00 75.94 317 MET A O 1
ATOM 2424 N N . GLU A 1 318 ? 34.727 -6.905 -40.770 1.00 69.12 318 GLU A N 1
ATOM 2425 C CA . GLU A 1 318 ? 33.635 -6.251 -41.492 1.00 69.12 318 GLU A CA 1
ATOM 2426 C C . GLU A 1 318 ? 32.291 -6.437 -40.753 1.00 69.12 318 GLU A C 1
ATOM 2428 O O . GLU A 1 318 ? 32.041 -7.520 -40.213 1.00 69.12 318 GLU A O 1
ATOM 2433 N N . PRO A 1 319 ? 31.377 -5.445 -40.770 1.00 63.69 319 PRO A N 1
ATOM 2434 C CA . PRO A 1 319 ? 30.098 -5.500 -40.048 1.00 63.69 319 PRO A CA 1
ATOM 2435 C C . PRO A 1 319 ? 29.238 -6.744 -40.337 1.00 63.69 319 PRO A C 1
ATOM 2437 O O . PRO A 1 319 ? 28.546 -7.241 -39.450 1.00 63.69 319 PRO A O 1
ATOM 2440 N N . GLY A 1 320 ? 29.316 -7.289 -41.558 1.00 62.69 320 GLY A N 1
ATOM 2441 C CA . GLY A 1 320 ? 28.596 -8.503 -41.968 1.00 62.69 320 GLY A CA 1
ATOM 2442 C C . GLY A 1 320 ? 29.098 -9.805 -41.326 1.00 62.69 320 GLY A C 1
ATOM 2443 O O . GLY A 1 320 ? 28.448 -10.836 -41.468 1.00 62.69 320 GLY A O 1
ATOM 2444 N N . ALA A 1 321 ? 30.219 -9.787 -40.595 1.00 62.25 321 ALA A N 1
ATOM 2445 C CA . ALA A 1 321 ? 30.748 -10.958 -39.885 1.00 62.25 321 ALA A CA 1
ATOM 2446 C C . ALA A 1 321 ? 29.856 -11.435 -38.719 1.00 62.25 321 ALA A C 1
ATOM 2448 O O . ALA A 1 321 ? 30.071 -12.521 -38.183 1.00 62.25 321 ALA A O 1
ATOM 2449 N N . PHE A 1 322 ? 28.871 -10.626 -38.319 1.00 64.75 322 PHE A N 1
ATOM 2450 C CA . PHE A 1 322 ? 27.940 -10.900 -37.219 1.00 64.75 322 PHE A CA 1
ATOM 2451 C C . PHE A 1 322 ? 26.541 -11.286 -37.706 1.00 64.75 322 PHE A C 1
ATOM 2453 O O . PHE A 1 322 ? 25.630 -11.447 -36.887 1.00 64.75 322 PHE A O 1
ATOM 2460 N N . ASP A 1 323 ? 26.361 -11.431 -39.022 1.00 67.69 323 ASP A N 1
ATOM 2461 C CA . ASP A 1 323 ? 25.138 -11.996 -39.570 1.00 67.69 323 ASP A CA 1
ATOM 2462 C C . ASP A 1 323 ? 24.963 -13.427 -39.022 1.00 67.69 323 ASP A C 1
ATOM 2464 O O . ASP A 1 323 ? 25.926 -14.179 -38.852 1.00 67.69 323 ASP A O 1
ATOM 2468 N N . GLY A 1 324 ? 23.727 -13.803 -38.685 1.00 64.75 324 GLY A N 1
ATOM 2469 C CA . GLY A 1 324 ? 23.434 -15.155 -38.205 1.00 64.75 324 GLY A CA 1
ATOM 2470 C C . GLY A 1 324 ? 23.832 -16.206 -39.246 1.00 64.75 324 GLY A C 1
ATOM 2471 O O . GLY A 1 324 ? 23.768 -15.937 -40.443 1.00 64.75 324 GLY A O 1
ATOM 2472 N N . GLU A 1 325 ? 24.183 -17.423 -38.814 1.00 60.69 325 GLU A N 1
ATOM 2473 C CA . GLU A 1 325 ? 24.522 -18.533 -39.730 1.00 60.69 325 GLU A CA 1
ATOM 2474 C C . GLU A 1 325 ? 23.400 -18.839 -40.741 1.00 60.69 325 GLU A C 1
ATOM 2476 O O . GLU A 1 325 ? 23.654 -19.347 -41.831 1.00 60.69 325 GLU A O 1
ATOM 2481 N N . ASP A 1 326 ? 22.154 -18.503 -40.394 1.00 63.22 326 ASP A N 1
ATOM 2482 C CA . ASP A 1 326 ? 20.973 -18.636 -41.247 1.00 63.22 326 ASP A CA 1
ATOM 2483 C C . ASP A 1 326 ? 20.728 -17.430 -42.176 1.00 63.22 326 ASP A C 1
ATOM 2485 O O . ASP A 1 326 ? 19.771 -17.442 -42.953 1.00 63.22 326 ASP A O 1
ATOM 2489 N N . GLY A 1 327 ? 21.555 -16.382 -42.091 1.00 64.38 327 GLY A N 1
ATOM 2490 C CA . GLY A 1 327 ? 21.433 -15.122 -42.829 1.00 64.38 327 GLY A CA 1
ATOM 2491 C C . GLY A 1 327 ? 20.222 -14.269 -42.439 1.00 64.38 327 GLY A C 1
ATOM 2492 O O . GLY A 1 327 ? 19.983 -13.228 -43.054 1.00 64.38 327 GLY A O 1
ATOM 2493 N N . LYS A 1 328 ? 19.441 -14.692 -41.434 1.00 70.69 328 LYS A N 1
ATOM 2494 C CA . LYS A 1 328 ? 18.185 -14.032 -41.050 1.00 70.69 328 LYS A CA 1
ATOM 2495 C C . LYS A 1 328 ? 18.391 -12.910 -40.058 1.00 70.69 328 LYS A C 1
ATOM 2497 O O . LYS A 1 328 ? 17.514 -12.070 -39.938 1.00 70.69 328 LYS A O 1
ATOM 2502 N N . ARG A 1 329 ? 19.504 -12.890 -39.330 1.00 76.56 329 ARG A N 1
ATOM 2503 C CA . ARG A 1 329 ? 19.863 -11.821 -38.390 1.00 76.56 329 ARG A CA 1
ATOM 2504 C C . ARG A 1 329 ? 21.014 -11.037 -38.981 1.00 76.56 329 ARG A C 1
ATOM 2506 O O . ARG A 1 329 ? 21.967 -11.661 -39.432 1.00 76.56 329 ARG A O 1
ATOM 2513 N N . ALA A 1 330 ? 20.927 -9.716 -38.961 1.00 82.62 330 ALA A N 1
ATOM 2514 C CA . ALA A 1 330 ? 21.985 -8.861 -39.469 1.00 82.62 330 ALA A CA 1
ATOM 2515 C C . ALA A 1 330 ? 22.277 -7.709 -38.518 1.00 82.62 330 ALA A C 1
ATOM 2517 O O . ALA A 1 330 ? 21.363 -7.169 -37.884 1.00 82.62 330 ALA A O 1
ATOM 2518 N N . LEU A 1 331 ? 23.554 -7.333 -38.457 1.00 87.44 331 LEU A N 1
ATOM 2519 C CA 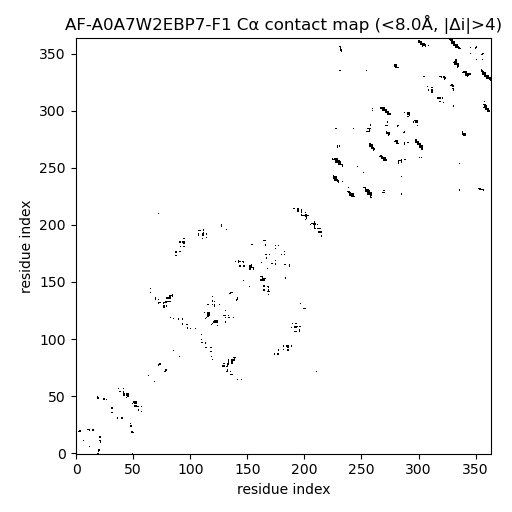. LEU A 1 331 ? 23.973 -6.081 -37.846 1.00 87.44 331 LEU A CA 1
ATOM 2520 C C . LEU A 1 331 ? 23.534 -4.925 -38.749 1.00 87.44 331 LEU A C 1
ATOM 2522 O O . LEU A 1 331 ? 23.861 -4.877 -39.935 1.00 87.44 331 LEU A O 1
ATOM 2526 N N . MET A 1 332 ? 22.763 -4.008 -38.182 1.00 89.81 332 MET A N 1
ATOM 2527 C CA . MET A 1 332 ? 22.240 -2.822 -38.847 1.00 89.81 332 MET A CA 1
ATOM 2528 C C . MET A 1 332 ? 22.444 -1.601 -37.954 1.00 89.81 332 MET A C 1
ATOM 2530 O O . MET A 1 332 ? 22.674 -1.713 -36.752 1.00 89.81 332 MET A O 1
ATOM 2534 N N . TRP A 1 333 ? 22.311 -0.425 -38.542 1.00 91.00 333 TRP A N 1
ATOM 2535 C CA . TRP A 1 333 ? 22.278 0.855 -37.860 1.00 91.00 333 TRP A CA 1
ATOM 2536 C C . TRP A 1 333 ? 20.853 1.378 -37.845 1.00 91.00 333 TRP A C 1
ATOM 2538 O O . TRP A 1 333 ? 20.213 1.494 -38.891 1.00 91.00 333 TRP A O 1
ATOM 2548 N N . PHE A 1 334 ? 20.356 1.686 -36.652 1.00 93.06 334 PHE A N 1
ATOM 2549 C CA . PHE A 1 334 ? 19.096 2.386 -36.478 1.00 93.06 334 PHE A CA 1
ATOM 2550 C C . PHE A 1 334 ? 19.361 3.882 -36.338 1.00 93.06 334 PHE A C 1
ATOM 2552 O O . PHE A 1 334 ? 19.915 4.331 -35.335 1.00 93.06 334 PHE A O 1
ATOM 2559 N N . HIS A 1 335 ? 18.966 4.638 -37.362 1.00 92.25 335 HIS A N 1
ATOM 2560 C CA . HIS A 1 335 ? 19.107 6.088 -37.417 1.00 92.25 335 HIS A CA 1
ATOM 2561 C C . HIS A 1 335 ? 17.828 6.743 -36.899 1.00 92.25 335 HIS A C 1
ATOM 2563 O O . HIS A 1 335 ? 16.787 6.722 -37.562 1.00 92.25 335 HIS A O 1
ATOM 2569 N N . THR A 1 336 ? 17.900 7.338 -35.713 1.00 89.06 336 THR A N 1
ATOM 2570 C CA . THR A 1 336 ? 16.731 7.929 -35.046 1.00 89.06 336 THR A CA 1
ATOM 2571 C C . THR A 1 336 ? 16.217 9.179 -35.763 1.00 89.06 336 THR A C 1
ATOM 2573 O O . THR A 1 336 ? 15.010 9.328 -35.938 1.00 89.06 336 THR A O 1
ATOM 2576 N N . SER A 1 337 ? 17.112 10.035 -36.270 1.00 87.75 337 SER A N 1
ATOM 2577 C CA . SER A 1 337 ? 16.746 11.289 -36.948 1.00 87.75 337 SER A CA 1
ATOM 2578 C C . SER A 1 337 ? 16.062 11.071 -38.300 1.00 87.75 337 SER A C 1
ATOM 2580 O O . SER A 1 337 ? 15.099 11.761 -38.628 1.00 87.75 337 SER A O 1
ATOM 2582 N N . THR A 1 338 ? 16.529 10.100 -39.089 1.00 88.44 338 THR A N 1
ATOM 2583 C CA . THR A 1 338 ? 15.926 9.762 -40.390 1.00 88.44 338 THR A CA 1
ATOM 2584 C C . THR A 1 338 ? 14.842 8.696 -40.282 1.00 88.44 338 THR A C 1
ATOM 2586 O O . THR A 1 338 ? 14.106 8.497 -41.244 1.00 88.44 338 THR A O 1
ATOM 2589 N N . ARG A 1 339 ? 14.710 8.043 -39.118 1.00 91.12 339 ARG A N 1
ATOM 2590 C CA . ARG A 1 339 ? 13.761 6.954 -38.851 1.00 91.12 339 ARG A CA 1
ATOM 2591 C C . ARG A 1 339 ? 13.959 5.761 -39.790 1.00 91.12 339 ARG A C 1
ATOM 2593 O O . ARG A 1 339 ? 12.992 5.207 -40.300 1.00 91.12 339 ARG A O 1
ATOM 2600 N N . THR A 1 340 ? 15.205 5.363 -40.037 1.00 90.75 340 THR A N 1
ATOM 2601 C CA . THR A 1 340 ? 15.539 4.296 -40.999 1.00 90.75 340 THR A CA 1
ATOM 2602 C C . THR A 1 340 ? 16.517 3.282 -40.424 1.00 90.75 340 THR A C 1
ATOM 2604 O O . THR A 1 340 ? 17.381 3.629 -39.618 1.00 90.75 340 THR A O 1
ATOM 2607 N N . LEU A 1 341 ? 16.420 2.039 -40.897 1.00 89.50 341 LEU A N 1
ATOM 2608 C CA . LEU A 1 341 ? 17.425 0.998 -40.686 1.00 89.50 341 LEU A CA 1
ATOM 2609 C C . LEU A 1 341 ? 18.331 0.905 -41.916 1.00 89.50 341 LEU A C 1
ATOM 2611 O O . LEU A 1 341 ? 17.840 0.854 -43.041 1.00 89.50 341 LEU A O 1
ATOM 2615 N N . SER A 1 342 ? 19.644 0.868 -41.710 1.00 88.06 342 SER A N 1
ATOM 2616 C CA . SER A 1 342 ? 20.633 0.788 -42.790 1.00 88.06 342 SER A CA 1
ATOM 2617 C C . SER A 1 342 ? 21.745 -0.193 -42.447 1.00 88.06 342 SER A C 1
ATOM 2619 O O . SER A 1 342 ? 22.053 -0.415 -41.283 1.00 88.06 342 SER A O 1
ATOM 2621 N N . THR A 1 343 ? 22.379 -0.781 -43.456 1.00 84.06 343 THR A N 1
ATOM 2622 C CA . THR A 1 343 ? 23.635 -1.531 -43.283 1.00 84.06 343 THR A CA 1
ATOM 2623 C C . THR A 1 343 ? 24.868 -0.641 -43.437 1.00 84.06 343 THR A C 1
ATOM 2625 O O . THR A 1 343 ? 25.976 -1.077 -43.145 1.00 84.06 343 THR A O 1
ATOM 2628 N N . THR A 1 344 ? 24.690 0.591 -43.918 1.00 82.75 344 THR A N 1
ATOM 2629 C CA . THR A 1 344 ? 25.772 1.564 -44.088 1.00 82.75 344 THR A CA 1
ATOM 2630 C C . THR A 1 344 ? 26.124 2.188 -42.746 1.00 82.75 344 THR A C 1
ATOM 2632 O O . THR A 1 344 ? 25.234 2.580 -41.992 1.00 82.75 344 THR A O 1
ATOM 2635 N N . GLU A 1 345 ? 27.420 2.290 -42.461 1.00 81.81 345 GLU A N 1
ATOM 2636 C CA . GLU A 1 345 ? 27.913 2.920 -41.240 1.00 81.81 345 GLU A CA 1
ATOM 2637 C C . GLU A 1 345 ? 27.542 4.419 -41.197 1.00 81.81 345 GLU A C 1
ATOM 2639 O O . GLU A 1 345 ? 27.635 5.097 -42.226 1.00 81.81 345 GLU A O 1
ATOM 2644 N N . PRO A 1 346 ? 27.078 4.942 -40.044 1.00 87.31 346 PRO A N 1
ATOM 2645 C CA . PRO A 1 346 ? 26.768 6.357 -39.871 1.00 87.31 346 PRO A CA 1
ATOM 2646 C C . PRO A 1 346 ? 28.026 7.227 -39.918 1.00 87.31 346 PRO A C 1
ATOM 2648 O O . PRO A 1 346 ? 29.153 6.745 -39.805 1.00 87.31 346 PRO A O 1
ATOM 2651 N N . SER A 1 347 ? 27.819 8.540 -40.026 1.00 87.50 347 SER A N 1
ATOM 2652 C CA . SER A 1 347 ? 28.899 9.509 -39.855 1.00 87.50 347 SER A CA 1
ATOM 2653 C C . SER A 1 347 ? 29.472 9.465 -38.428 1.00 87.50 347 SER A C 1
ATOM 2655 O O . SER A 1 347 ? 28.790 9.076 -37.475 1.00 87.50 347 SER A O 1
ATOM 2657 N N . ASP A 1 348 ? 30.725 9.901 -38.262 1.00 84.12 348 ASP A N 1
ATOM 2658 C CA . ASP A 1 348 ? 31.352 10.008 -36.937 1.00 84.12 348 ASP A CA 1
ATOM 2659 C C . ASP A 1 348 ? 30.580 10.944 -35.996 1.00 84.12 348 ASP A C 1
ATOM 2661 O O . ASP A 1 348 ? 30.511 10.682 -34.796 1.00 84.12 348 ASP A O 1
ATOM 2665 N N . GLU A 1 349 ? 29.971 11.998 -36.545 1.00 85.12 349 GLU A N 1
ATOM 2666 C CA . GLU A 1 349 ? 29.126 12.952 -35.821 1.00 85.12 349 GLU A CA 1
ATOM 2667 C C . GLU A 1 349 ? 27.858 12.270 -35.291 1.00 85.12 349 GLU A C 1
ATOM 2669 O O . GLU A 1 349 ? 27.628 12.258 -34.083 1.00 85.12 349 GLU A O 1
ATOM 2674 N N . ASP A 1 350 ? 27.101 11.589 -36.159 1.00 84.06 350 ASP A N 1
ATOM 2675 C CA . ASP A 1 350 ? 25.869 10.887 -35.769 1.00 84.06 350 ASP A CA 1
ATOM 2676 C C . ASP A 1 350 ? 26.122 9.777 -34.740 1.00 84.06 350 ASP A C 1
ATOM 2678 O O . ASP A 1 350 ? 25.249 9.454 -33.926 1.00 84.06 350 ASP A O 1
ATOM 2682 N N . ARG A 1 351 ? 27.314 9.171 -34.781 1.00 83.12 351 ARG A N 1
ATOM 2683 C CA . ARG A 1 351 ? 27.751 8.168 -33.809 1.00 83.12 351 ARG A CA 1
ATOM 2684 C C . ARG A 1 351 ? 28.132 8.806 -32.474 1.00 83.12 351 ARG A C 1
ATOM 2686 O O . ARG A 1 351 ? 27.754 8.277 -31.432 1.00 83.12 351 ARG A O 1
ATOM 2693 N N . ALA A 1 352 ? 28.864 9.920 -32.493 1.00 81.81 352 ALA A N 1
ATOM 2694 C CA . ALA A 1 352 ? 29.281 10.631 -31.285 1.00 81.81 352 ALA A CA 1
ATOM 2695 C C . ALA A 1 352 ? 28.088 11.232 -30.526 1.00 81.81 352 ALA A C 1
ATOM 2697 O O . ALA A 1 352 ? 28.055 11.189 -29.300 1.00 81.81 352 ALA A O 1
ATOM 2698 N N . GLU A 1 353 ? 27.089 11.730 -31.252 1.00 81.69 353 GLU A N 1
ATOM 2699 C CA . GLU A 1 353 ? 25.854 12.279 -30.684 1.00 81.69 353 GLU A CA 1
ATOM 2700 C C . GLU A 1 353 ? 24.822 11.196 -30.315 1.00 81.69 353 GLU A C 1
ATOM 2702 O O . GLU A 1 353 ? 23.769 11.500 -29.760 1.00 81.69 353 GLU A O 1
ATOM 2707 N N . GLY A 1 354 ? 25.093 9.924 -30.632 1.00 81.25 354 GLY A N 1
ATOM 2708 C CA . GLY A 1 354 ? 24.194 8.807 -30.333 1.00 81.25 354 GLY A CA 1
ATOM 2709 C C . GLY A 1 354 ? 22.888 8.810 -31.138 1.00 81.25 354 GLY A C 1
ATOM 2710 O O . GLY A 1 354 ? 21.936 8.132 -30.758 1.00 81.25 354 GLY A O 1
ATOM 2711 N N . ARG A 1 355 ? 22.834 9.539 -32.262 1.00 85.69 355 ARG A N 1
ATOM 2712 C CA . ARG A 1 355 ? 21.684 9.562 -33.187 1.00 85.69 355 ARG A CA 1
ATOM 2713 C C . ARG A 1 355 ? 21.540 8.262 -33.975 1.00 85.69 355 ARG A C 1
ATOM 2715 O O . ARG A 1 355 ? 20.448 7.965 -34.469 1.00 85.69 355 ARG A O 1
ATOM 2722 N N . SER A 1 356 ? 22.622 7.493 -34.089 1.00 91.00 356 SER A N 1
ATOM 2723 C CA . SER A 1 356 ? 22.652 6.195 -34.764 1.00 91.00 356 SER A CA 1
ATOM 2724 C C . SER A 1 356 ? 23.182 5.108 -33.837 1.00 91.00 356 SER A C 1
ATOM 2726 O O . SER A 1 356 ? 24.304 5.214 -33.343 1.00 91.00 356 SER A O 1
ATOM 2728 N N . VAL A 1 357 ? 22.400 4.044 -33.633 1.00 91.75 357 VAL A N 1
ATOM 2729 C CA . VAL A 1 357 ? 22.774 2.930 -32.746 1.00 91.75 357 VAL A CA 1
ATOM 2730 C C . VAL A 1 357 ? 22.893 1.604 -33.500 1.00 91.75 357 VAL A C 1
ATOM 2732 O O . VAL A 1 357 ? 22.067 1.323 -34.374 1.00 91.75 357 VAL A O 1
ATOM 2735 N N . PRO A 1 358 ? 23.901 0.770 -33.186 1.00 91.81 358 PRO A N 1
ATOM 2736 C CA . PRO A 1 358 ? 24.034 -0.551 -33.780 1.00 91.81 358 PRO A CA 1
ATOM 2737 C C . PRO A 1 358 ? 23.000 -1.508 -33.173 1.00 91.81 358 PRO A C 1
ATOM 2739 O O . PRO A 1 358 ? 22.896 -1.663 -31.953 1.00 91.81 358 PRO A O 1
ATOM 2742 N N . VAL A 1 359 ? 22.248 -2.185 -34.033 1.00 92.38 359 VAL A N 1
ATOM 2743 C CA . VAL A 1 359 ? 21.180 -3.113 -33.659 1.00 92.38 359 VAL A CA 1
ATOM 2744 C C . VAL A 1 359 ? 21.284 -4.415 -34.440 1.00 92.38 359 VAL A C 1
ATOM 2746 O O . VAL A 1 359 ? 21.693 -4.436 -35.597 1.00 92.38 359 VAL A O 1
ATOM 2749 N N . LEU A 1 360 ? 20.866 -5.517 -33.824 1.00 89.69 360 LEU A N 1
ATOM 2750 C CA . LEU A 1 360 ? 20.532 -6.735 -34.543 1.00 89.69 360 LEU A CA 1
ATOM 2751 C C . LEU A 1 360 ? 19.048 -6.705 -34.876 1.00 89.69 360 LEU A C 1
ATOM 2753 O O . LEU A 1 360 ? 18.201 -6.647 -33.981 1.00 89.69 360 LEU A O 1
ATOM 2757 N N . SER A 1 361 ? 18.758 -6.798 -36.167 1.00 85.94 361 SER A N 1
ATOM 2758 C CA . SER A 1 361 ? 17.406 -6.952 -36.688 1.00 85.94 361 SER A CA 1
ATOM 2759 C C . SER A 1 361 ? 17.316 -8.210 -37.541 1.00 85.94 361 SER A C 1
ATOM 2761 O O . SER A 1 361 ? 18.318 -8.702 -38.071 1.00 85.94 361 SER A O 1
ATOM 2763 N N . THR A 1 362 ? 16.109 -8.751 -37.675 1.00 75.38 362 THR A N 1
ATOM 2764 C CA . THR A 1 362 ? 15.855 -9.811 -38.648 1.00 75.38 362 THR A CA 1
ATOM 2765 C C . THR A 1 362 ? 15.699 -9.225 -40.047 1.00 75.38 362 THR A C 1
ATOM 2767 O O . THR A 1 362 ? 14.856 -8.349 -40.237 1.00 75.38 362 THR A O 1
ATOM 2770 N N . ARG A 1 363 ? 16.458 -9.725 -41.031 1.00 66.00 363 ARG A N 1
ATOM 2771 C CA . ARG A 1 363 ? 16.210 -9.428 -42.449 1.00 66.00 363 ARG A CA 1
ATOM 2772 C C . ARG A 1 363 ? 14.849 -10.020 -42.835 1.00 66.00 363 ARG A C 1
ATOM 2774 O O . ARG A 1 363 ? 14.588 -11.187 -42.535 1.00 66.00 363 ARG A O 1
ATOM 2781 N N . GLY A 1 364 ? 13.983 -9.173 -43.396 1.00 54.16 364 GLY A N 1
ATOM 2782 C CA . GLY A 1 364 ? 12.650 -9.540 -43.886 1.00 54.16 364 GLY A CA 1
ATOM 2783 C C . GLY A 1 364 ? 12.688 -10.452 -45.099 1.00 54.16 364 GLY A C 1
ATOM 2784 O O . GLY A 1 364 ? 13.689 -10.391 -45.849 1.00 54.16 364 GLY A O 1
#

Solvent-accessible surface area (backbone atoms only — not comparable to full-atom values): 21490 Å² total; per-residue (Å²): 113,76,74,67,80,77,53,63,91,76,65,39,62,93,30,61,85,42,72,56,34,76,58,80,81,83,86,86,77,94,84,73,80,54,92,90,35,60,67,58,52,36,52,52,46,20,71,69,58,60,48,86,61,57,80,86,74,60,87,74,88,82,88,68,56,71,70,57,45,40,51,53,42,27,74,75,41,37,77,58,77,67,60,81,75,80,54,67,65,55,54,49,48,54,43,50,54,58,71,68,59,80,82,82,66,59,68,54,59,53,40,33,52,48,42,35,47,73,72,57,65,38,62,92,86,60,56,70,38,61,48,51,19,35,48,59,50,24,54,67,47,49,27,48,60,63,32,59,74,52,98,44,44,77,62,86,54,91,95,58,88,70,61,26,36,54,63,57,46,43,57,73,70,55,45,69,73,54,31,70,67,54,42,39,49,39,53,51,46,48,49,42,27,43,33,45,52,26,50,54,32,29,72,76,49,44,76,66,16,66,73,47,70,80,68,85,86,85,86,87,83,80,67,72,82,43,30,22,25,49,67,26,74,44,97,84,68,61,54,69,47,54,70,85,71,60,82,85,66,73,91,70,85,46,48,50,25,29,50,40,72,41,88,87,81,73,46,48,32,32,47,35,19,45,42,91,96,51,78,40,46,52,66,52,48,68,59,36,56,49,32,54,71,79,38,65,85,42,48,45,65,32,33,65,26,60,67,59,52,52,49,28,63,75,71,72,47,64,72,74,78,64,35,38,96,83,64,42,33,34,56,29,30,42,29,64,85,79,23,38,76,37,78,64,81,74,55,74,63,41,49,74,68,29,43,39,41,47,22,36,34,67,62,129

Organism: NCBI:txid2754726

Sequence (364 aa):
MKLKEHQPEGFLGEYASNPLGRVTPVATFATLGGDDDRSKVLEFAGTIFGEAFTPDAMVSEKTLTYTEWTEEIAQTYGRSTTPLPPDIDELRGIVDAVVDDTSGRGHADVVLDIFRTQLWGVDAGADLDATIAVYSVHPITQALLGGAGNANPLIKHEGEDAKTLPEEMFDPIVLRSLGEDTAREFVTHLLTAVAHLRALAGEAYGFCGKRLPGVETHLWVREVSRIERAVTPTEDGQVFRFADDGHIGAEDSAVWLPAIYCRECGRAGWMTAHEPGTDAVVLNGGEIRKASVDKPELPRPLIDATNEYRRAVAEGMEPGAFDGEDGKRALMWFHTSTRTLSTTEPSDEDRAEGRSVPVLSTRG

Mean predicted aligned error: 10.89 Å